Protein 2Q35 (pdb70)

Nearest PDB structures (foldseek):
  2q35-assembly1_A  TM=1.004E+00  e=2.155E-50  Moorena producens 19L
  2q34-assembly1_A  TM=1.003E+00  e=1.288E-48  Moorena producens 19L
  4q1h-assembly1_A  TM=9.704E-01  e=1.773E-31  Bacillus subtilis subsp. subtilis str. 168
  4q1j-assembly1_C  TM=9.694E-01  e=2.822E-30  Bacillus subtilis subsp. subtilis str. 168
  2dub-assembly2_D-2  TM=8.118E-01  e=6.606E-16  Rattus norvegicus

InterPro domains:
  IPR000873 AMP-dependent synthetase/ligase domain [PF00501] (2553-2904)
  IPR001227 Acyl transferase domain superfamily [G3DSA:3.40.366.10] (1314-1623)
  IPR001242 Condensation domain [PF00668] (2089-2513)
  IPR001753 Enoyl-CoA hydratase/isomerase-like domain [PF00378] (24-251)
  IPR009081 Phosphopantetheine binding ACP domain [PF00550] (1996-2061)
  IPR009081 Phosphopantetheine binding ACP domain [PF00550] (3090-31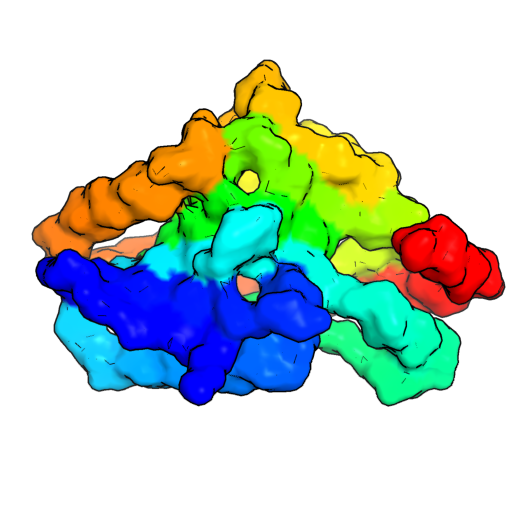54)
  IPR009081 Phosphopantetheine binding ACP domain [PS50075] (1990-2065)
  IPR009081 Phosphopantetheine binding ACP domain [PS50075] (3083-3158)
  IPR010071 Amino acid adenylation domain [TIGR01733] (2573-2976)
  IPR011032 GroES-like superfamily [SSF50129] (282-437)
  IPR013154 Alcohol dehydrogenase-like, N-terminal [PF08240] (305-374)
  IPR014030 Beta-ketoacyl synthase-like, N-terminal domain [PF00109] (768-1016)
  IPR014031 Beta-ketoacyl synthase, C-terminal domain [PF02801] (1024-1141)
  IPR014043 Acyl transferase domain [PF00698] (1315-1638)
  IPR014043 Acyl transferase domain [SM00827] (1316-1620)
  IPR016035 Acyl transferase/acyl hydrolase/lysophospholipase [SSF52151] (1313-1617)
  IPR016036 Malonyl-CoA ACP transacylase, ACP-binding [SSF55048] (1446-1513)
  IPR016039 Thiolase-like [G3DSA:3.40.47.10] (759-1219)
  IPR016039 Thiolase-like [SSF53901] (767-1137)
  IPR018201 Beta-ketoacyl synthase, active site [PS00606] (929-945)

Sequence (243 aa):
NAVVQLTELGNGVVQITMKDESSRNGFSPSIVEGLRHCFSVVAQNQQYKVVILTGYGNYFSSGASKEFLIRKTRGEVEVLDLSGLILDCEIPIIAAMQGHSFGGGLLLGLYADFVVFSQESVYATNFMKYGFTPVGATSLILREKLGSELAQEMIYTGENYRGKELAERGIPFPVVSRQDVLNYAQQLGQKIAKSPRLSLVALKQHLSADIKAKFPEAIKKELEIHQVTFNQPEIASRIQQEF

Secondary structure (DSSP, 8-state):
--SEEEEEEETTEEEEEE--GGGTSBS-HHHHHHHHHHHHHHHH-TT--EEEEE-BTTEEE-BS-HHHHHHHHTT-------HHHHHT--S-EEEEE-SEEETHHHHHHHTSSEEEEESSSEEE--HHHHTS---SSHHHHHHHHH-HHHHHHHHHH---EEHHHHHHTT-SS-EE-HHHHHHHHHHHHHHHTTS-HHHHHHHHHHHHHHHHHHHHHHHHHHHHHHHHHHSSTTHHHHHHTT-

B-factor: mean 21.46, std 10.38, range [4.23, 63.47]

GO terms:
  GO:0042802 identical protein binding (F, IPI)

Foldseek 3Di:
DQQWDKDDDDLQEIEIEGHPVVQLQEPDPSNLVNLLVVLVVSVPDLRHAEYEYAYDDAGGHAYHDLVRLLCVLVVNDDDDECLCSALVRLHAYEYLYLHEAAAVRLVVRLSGPAYEAAQAHKYANQQCLLPFAHAHLQQLSCCVQQNNVVSVVRRNPRDIDGLNRSVVVPGPHHYYHSVCRVVVSVVVRNVSSVDDSVVRSVVCCVVCVVVVVVRVVSNVVRSVRRVVRSNDDCSSVSSVVVD

Structure (mmCIF, N/CA/C/O backbone):
data_2Q35
#
_entry.id   2Q35
#
_cell.length_a   106.138
_cell.length_b   106.138
_cell.length_c   119.497
_cell.angle_alpha   90.00
_cell.angle_beta   90.00
_cell.angle_gamma   120.00
#
_symmetry.space_group_name_H-M   'H 3 2'
#
loop_
_entity.id
_entity.type
_entity.pdbx_description
1 polymer CurF
2 non-polymer 'CHLORIDE ION'
3 non-polymer GLYCEROL
4 water water
#
loop_
_atom_site.group_PDB
_atom_site.id
_atom_site.type_symbol
_atom_site.label_atom_id
_atom_site.label_alt_id
_atom_site.label_comp_id
_atom_site.label_asym_id
_atom_site.label_entity_id
_atom_site.label_seq_id
_atom_site.pdbx_PDB_ins_code
_atom_site.Cartn_x
_atom_site.Cartn_y
_atom_site.Cartn_z
_atom_site.occupancy
_atom_site.B_iso_or_equiv
_atom_site.auth_seq_id
_atom_site.auth_comp_id
_atom_site.auth_asym_id
_atom_site.auth_atom_id
_atom_site.pdbx_PDB_model_num
ATOM 1 N N . ASN A 1 1 ? 5.134 -43.345 -23.971 1.00 32.12 15 ASN A N 1
ATOM 2 C CA . ASN A 1 1 ? 4.104 -42.369 -24.440 1.00 31.21 15 ASN A CA 1
ATOM 3 C C . ASN A 1 1 ? 4.699 -41.193 -25.228 1.00 29.40 15 ASN A C 1
ATOM 4 O O . ASN A 1 1 ? 5.811 -40.741 -24.949 1.00 29.20 15 ASN A O 1
ATOM 9 N N . ALA A 1 2 ? 3.951 -40.706 -26.213 1.00 27.07 16 ALA A N 1
ATOM 10 C CA . ALA A 1 2 ? 4.379 -39.562 -27.007 1.00 24.79 16 ALA A CA 1
ATOM 11 C C . ALA A 1 2 ? 4.629 -38.328 -26.129 1.00 23.16 16 ALA A C 1
ATOM 12 O O . ALA A 1 2 ? 3.914 -38.109 -25.139 1.00 23.71 16 ALA A O 1
ATOM 14 N N . VAL A 1 3 ? 5.610 -37.508 -26.513 1.00 20.22 17 VAL A N 1
ATOM 15 C CA . VAL A 1 3 ? 5.974 -36.325 -25.717 1.00 18.56 17 VAL A CA 1
ATOM 16 C C . VAL A 1 3 ? 4.992 -35.157 -25.818 1.00 18.40 17 VAL A C 1
ATOM 17 O O . VAL A 1 3 ? 5.098 -34.211 -25.039 1.00 18.62 17 VAL A O 1
ATOM 21 N N . VAL A 1 4 ? 4.072 -35.207 -26.782 1.00 15.74 18 VAL A N 1
ATOM 22 C CA . VAL A 1 4 ? 3.022 -34.172 -26.884 1.00 14.98 18 VAL A CA 1
ATOM 23 C C . VAL A 1 4 ? 1.691 -34.902 -26.862 1.00 16.50 18 VAL A C 1
ATOM 24 O O . VAL A 1 4 ? 1.486 -35.837 -27.649 1.00 18.99 18 VAL A O 1
ATOM 28 N N . GLN A 1 5 ? 0.829 -34.517 -25.916 1.00 16.26 19 GLN A N 1
ATOM 29 C CA . GLN A 1 5 ? -0.433 -35.211 -25.658 1.00 15.57 19 GLN A CA 1
ATOM 30 C C . GLN A 1 5 ? -1.611 -34.258 -25.677 1.00 14.76 19 GLN A C 1
ATOM 31 O O . GLN A 1 5 ? -1.552 -33.146 -25.128 1.00 16.58 19 GLN A O 1
ATOM 37 N N . LEU A 1 6 ? -2.704 -34.733 -26.268 1.00 15.75 20 LEU A N 1
ATOM 38 C CA . LEU A 1 6 ? -3.944 -33.971 -26.356 1.00 15.74 20 LEU A CA 1
ATOM 39 C C . LEU A 1 6 ? -4.959 -34.561 -25.391 1.00 15.71 20 LEU A C 1
ATOM 40 O O . LEU A 1 6 ? -5.188 -35.790 -25.383 1.00 16.97 20 LEU A O 1
ATOM 45 N N . THR A 1 7 ? -5.524 -33.702 -24.540 1.00 16.17 21 THR A N 1
ATOM 46 C CA . THR A 1 7 ? -6.608 -34.108 -23.652 1.00 15.78 21 THR A CA 1
ATOM 47 C C . THR A 1 7 ? -7.818 -33.181 -23.778 1.00 15.03 21 THR A C 1
ATOM 48 O O . THR A 1 7 ? -7.684 -31.998 -24.143 1.00 16.95 21 THR A O 1
ATOM 52 N N . GLU A 1 8 ? -9.001 -33.725 -23.474 1.00 14.95 22 GLU A N 1
ATOM 53 C CA . GLU A 1 8 ? -10.268 -32.990 -23.531 1.00 15.38 22 GLU A CA 1
ATOM 54 C C . GLU A 1 8 ? -10.630 -32.433 -22.174 1.00 16.23 22 GLU A C 1
ATOM 55 O O . GLU A 1 8 ? -10.626 -33.171 -21.169 1.00 16.25 22 GLU A O 1
ATOM 61 N N . LEU A 1 9 ? -10.968 -31.148 -22.156 1.00 15.62 23 LEU A N 1
ATOM 62 C CA . LEU A 1 9 ? -11.340 -30.467 -20.911 1.00 15.09 23 LEU A CA 1
ATOM 63 C C . LEU A 1 9 ? -12.838 -30.213 -20.781 1.00 15.78 23 LEU A C 1
ATOM 64 O O . LEU A 1 9 ? -13.294 -29.778 -19.692 1.00 17.38 23 LEU A O 1
ATOM 69 N N . GLY A 1 10 ? -13.598 -30.508 -21.847 1.00 14.17 24 GLY A N 1
ATOM 70 C CA . GLY A 1 10 ? -15.048 -30.308 -21.837 1.00 14.81 24 GLY A CA 1
ATOM 71 C C . GLY A 1 10 ? -15.481 -29.059 -22.596 1.00 14.14 24 GLY A C 1
ATOM 72 O O . GLY A 1 10 ? -14.731 -28.083 -22.651 1.00 13.95 24 GLY A O 1
ATOM 73 N N . ASN A 1 11 ? -16.710 -29.103 -23.130 1.00 12.60 25 ASN A N 1
ATOM 74 C CA . ASN A 1 11 ? -17.322 -27.970 -23.833 1.00 13.12 25 ASN A CA 1
ATOM 75 C C . ASN A 1 11 ? -16.511 -27.504 -25.026 1.00 13.86 25 ASN A C 1
ATOM 76 O O . ASN A 1 11 ? -16.620 -26.346 -25.439 1.00 14.47 25 ASN A O 1
ATOM 81 N N . GLY A 1 12 ? -15.718 -28.418 -25.585 1.00 13.97 26 GLY A N 1
ATOM 82 C CA . GLY A 1 12 ? -14.928 -28.089 -26.778 1.00 14.21 26 GLY A CA 1
ATOM 83 C C . GLY A 1 12 ? -13.557 -27.489 -26.493 1.00 14.41 26 GLY A C 1
ATOM 84 O O . GLY A 1 12 ? -12.828 -27.126 -27.405 1.00 15.37 26 GLY A O 1
ATOM 85 N N . VAL A 1 13 ? -13.185 -27.369 -25.215 1.00 13.60 27 VAL A N 1
ATOM 86 C CA . VAL A 1 13 ? -11.840 -26.882 -24.867 1.00 13.25 27 VAL A CA 1
ATOM 87 C C . VAL A 1 13 ? -10.909 -28.091 -24.772 1.00 13.06 27 VAL A C 1
ATOM 88 O O . VAL A 1 13 ? -11.240 -29.116 -24.120 1.00 14.37 27 VAL A O 1
ATOM 92 N N . VAL A 1 14 ? -9.747 -27.988 -25.400 1.00 12.04 28 VAL A N 1
ATOM 93 C CA . VAL A 1 14 ? -8.758 -29.085 -25.342 1.00 12.45 28 VAL A CA 1
ATOM 94 C C . VAL A 1 14 ? -7.394 -28.572 -24.927 1.00 14.19 28 VAL A C 1
ATOM 95 O O . VAL A 1 14 ? -7.117 -27.388 -25.040 1.00 14.76 28 VAL A O 1
ATOM 99 N N . GLN A 1 15 ? -6.567 -29.463 -24.402 1.00 13.72 29 GLN A N 1
ATOM 100 C CA . GLN A 1 15 ? -5.250 -29.080 -23.960 1.00 13.94 29 GLN A CA 1
ATOM 101 C C . GLN A 1 15 ? -4.201 -29.891 -24.700 1.00 13.93 29 GLN A C 1
ATOM 102 O O . GLN A 1 15 ? -4.291 -31.119 -24.766 1.00 14.09 29 GLN A O 1
ATOM 108 N N . ILE A 1 16 ? -3.202 -29.194 -25.254 1.00 14.31 30 ILE A N 1
ATOM 109 C CA . ILE A 1 16 ? -2.033 -29.846 -25.867 1.00 15.16 30 ILE A CA 1
ATOM 110 C C . ILE A 1 16 ? -0.852 -29.565 -24.961 1.00 14.95 30 ILE A C 1
ATOM 111 O O . ILE A 1 16 ? -0.498 -28.404 -24.741 1.00 15.13 30 ILE A O 1
ATOM 116 N N . THR A 1 17 ? -0.267 -30.629 -24.419 1.00 15.91 31 THR A N 1
ATOM 117 C CA . THR A 1 17 ? 0.740 -30.519 -23.382 1.00 15.05 31 THR A CA 1
ATOM 118 C C . THR A 1 17 ? 2.037 -31.046 -23.913 1.00 14.47 31 THR A C 1
ATOM 119 O O . THR A 1 17 ? 2.114 -32.208 -24.306 1.00 15.09 31 THR A O 1
ATOM 123 N N . MET A 1 18 ? 3.053 -30.191 -23.896 1.00 14.88 32 MET A N 1
ATOM 124 C CA . MET A 1 18 ? 4.413 -30.567 -24.309 1.00 14.33 32 MET A CA 1
ATOM 125 C C . MET A 1 18 ? 5.198 -31.071 -23.119 1.00 15.36 32 MET A C 1
ATOM 126 O O . MET A 1 18 ? 5.326 -30.368 -22.114 1.00 14.63 32 MET A O 1
ATOM 131 N N . LYS A 1 19 ? 5.751 -32.281 -23.245 1.00 15.36 33 LYS A N 1
ATOM 132 C CA . LYS A 1 19 ? 6.530 -32.868 -22.160 1.00 17.63 33 LYS A CA 1
ATOM 133 C C . LYS A 1 19 ? 7.683 -33.691 -22.728 1.00 16.96 33 LYS A C 1
ATOM 134 O O . LYS A 1 19 ? 7.714 -34.913 -22.629 1.00 18.30 33 LYS A O 1
ATOM 140 N N . ASP A 1 20 ? 8.627 -32.998 -23.356 1.00 17.36 34 ASP A N 1
ATOM 141 C CA . ASP A 1 20 ? 9.886 -33.622 -23.728 1.00 18.25 34 ASP A CA 1
ATOM 142 C C . ASP A 1 20 ? 10.888 -33.233 -22.664 1.00 19.26 34 ASP A C 1
ATOM 143 O O . ASP A 1 20 ? 11.662 -32.282 -22.819 1.00 19.46 34 ASP A O 1
ATOM 148 N N . GLU A 1 21 ? 10.876 -33.987 -21.569 1.00 21.51 35 GLU A N 1
ATOM 149 C CA . GLU A 1 21 ? 11.767 -33.715 -20.461 1.00 22.42 35 GLU A CA 1
ATOM 150 C C . GLU A 1 21 ? 13.239 -33.749 -20.878 1.00 22.78 35 GLU A C 1
ATOM 151 O O . GLU A 1 21 ? 14.021 -32.950 -20.389 1.00 22.30 35 GLU A O 1
ATOM 157 N N . SER A 1 22 ? 13.603 -34.641 -21.798 1.00 23.11 36 SER A N 1
ATOM 158 C CA . SER A 1 22 ? 15.003 -34.747 -22.232 1.00 23.94 36 SER A CA 1
ATOM 159 C C . SER A 1 22 ? 15.560 -33.470 -22.888 1.00 23.64 36 SER A C 1
ATOM 160 O O . SER A 1 22 ? 16.755 -33.200 -22.802 1.00 23.85 36 SER A O 1
ATOM 163 N N . SER A 1 23 ? 14.699 -32.662 -23.507 1.00 20.55 37 SER A N 1
ATOM 164 C CA . SER A 1 23 ? 15.155 -31.437 -24.154 1.00 20.91 37 SER A CA 1
ATOM 165 C C . SER A 1 23 ? 14.614 -30.185 -23.463 1.00 19.61 37 SER A C 1
ATOM 166 O O . SER A 1 23 ? 14.837 -29.064 -23.940 1.00 18.92 37 SER A O 1
ATOM 169 N N . ARG A 1 24 ? 13.896 -30.397 -22.359 1.00 18.70 38 ARG A N 1
ATOM 170 C CA . ARG A 1 24 ? 13.205 -29.322 -21.639 1.00 20.29 38 ARG A CA 1
ATOM 171 C C . ARG A 1 24 ? 12.290 -28.573 -22.598 1.00 18.20 38 ARG A C 1
ATOM 172 O O . ARG A 1 24 ? 12.356 -27.340 -22.711 1.00 17.59 38 ARG A O 1
ATOM 180 N N . ASN A 1 25 ? 11.471 -29.326 -23.332 1.00 18.93 39 ASN A N 1
ATOM 181 C CA . ASN A 1 25 ? 10.577 -28.760 -24.327 1.00 18.15 39 ASN A CA 1
ATOM 182 C C . ASN A 1 25 ? 11.272 -27.878 -25.366 1.00 17.83 39 ASN A C 1
ATOM 183 O O . ASN A 1 25 ? 10.765 -26.816 -25.753 1.00 15.83 39 ASN A O 1
ATOM 188 N N . GLY A 1 26 ? 12.447 -28.327 -25.797 1.00 17.18 40 GLY A N 1
ATOM 189 C CA . GLY A 1 26 ? 13.130 -27.716 -26.923 1.00 16.54 40 GLY A CA 1
ATOM 190 C C . GLY A 1 26 ? 12.411 -28.077 -28.207 1.00 16.49 40 GLY A C 1
ATOM 191 O O . GLY A 1 26 ? 11.465 -28.876 -28.204 1.00 17.08 40 GLY A O 1
ATOM 192 N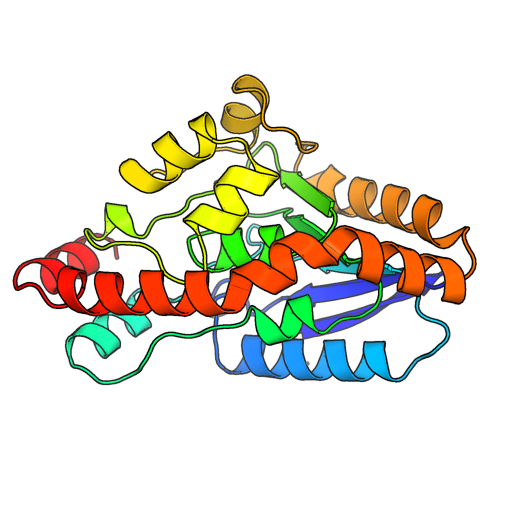 N . PHE A 1 27 ? 12.871 -27.481 -29.299 1.00 15.50 41 PHE A N 1
ATOM 193 C CA . PHE A 1 27 ? 12.375 -27.770 -30.638 1.00 16.90 41 PHE A CA 1
ATOM 194 C C . PHE A 1 27 ? 12.999 -29.075 -31.145 1.00 17.71 41 PHE A C 1
ATOM 195 O O . PHE A 1 27 ? 13.621 -29.116 -32.225 1.00 18.02 41 PHE A O 1
ATOM 203 N N . SER A 1 28 ? 12.849 -30.135 -30.344 1.00 17.42 42 SER A N 1
ATOM 204 C CA . SER A 1 28 ? 13.387 -31.472 -30.660 1.00 18.48 42 SER A CA 1
ATOM 205 C C . SER A 1 28 ? 12.548 -32.081 -31.780 1.00 18.28 42 SER A C 1
ATOM 206 O O . SER A 1 28 ? 11.396 -31.686 -31.959 1.00 18.27 42 SER A O 1
ATOM 209 N N . PRO A 1 29 ? 13.109 -33.037 -32.544 1.00 17.63 43 PRO A N 1
ATOM 210 C CA . PRO A 1 29 ? 12.261 -33.690 -33.557 1.00 17.95 43 PRO A CA 1
ATOM 211 C C . PRO A 1 29 ? 10.953 -34.259 -33.004 1.00 18.25 43 PRO A C 1
ATOM 212 O O . PRO A 1 29 ? 9.915 -34.158 -33.662 1.00 17.57 43 PRO A O 1
ATOM 216 N N . SER A 1 30 ? 10.976 -34.824 -31.799 1.00 17.07 44 SER A N 1
ATOM 217 C CA . SER A 1 30 ? 9.748 -35.381 -31.238 1.00 17.86 44 SER A CA 1
ATOM 218 C C . SER A 1 30 ? 8.732 -34.308 -30.832 1.00 16.05 44 SER A C 1
ATOM 219 O O . SER A 1 30 ? 7.520 -34.526 -30.934 1.00 15.57 44 SER A O 1
ATOM 222 N N . ILE A 1 31 ? 9.210 -33.153 -30.373 1.00 15.73 45 ILE A N 1
ATOM 223 C CA . ILE A 1 31 ? 8.283 -32.045 -30.068 1.00 15.75 45 ILE A CA 1
ATOM 224 C C . ILE A 1 31 ? 7.629 -31.526 -31.347 1.00 16.90 45 ILE A C 1
ATOM 225 O O . ILE A 1 31 ? 6.412 -31.288 -31.396 1.00 17.48 45 ILE A O 1
ATOM 230 N N . VAL A 1 32 ? 8.431 -31.340 -32.393 1.00 17.25 46 VAL A N 1
ATOM 231 C CA . VAL A 1 32 ? 7.916 -30.806 -33.652 1.00 17.68 46 VAL A CA 1
ATOM 232 C C . VAL A 1 32 ? 6.872 -31.773 -34.211 1.00 16.32 46 VAL A C 1
ATOM 233 O O . VAL A 1 32 ? 5.750 -31.365 -34.559 1.00 16.81 46 VAL A O 1
ATOM 237 N N . GLU A 1 33 ? 7.211 -33.060 -34.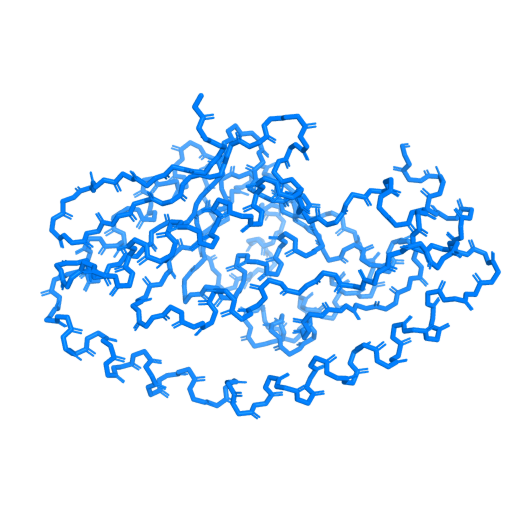235 1.00 15.93 47 GLU A N 1
ATOM 238 C CA . GLU A 1 33 ? 6.305 -34.068 -34.789 1.00 15.91 47 GLU A CA 1
ATOM 239 C C . GLU A 1 33 ? 5.056 -34.230 -33.923 1.00 15.00 47 GLU A C 1
ATOM 240 O O . GLU A 1 33 ? 3.952 -34.399 -34.438 1.00 15.57 47 GLU A O 1
ATOM 246 N N . GLY A 1 34 ? 5.215 -34.146 -32.607 1.00 14.56 48 GLY A N 1
ATOM 247 C CA . GLY A 1 34 ? 4.067 -34.316 -31.733 1.00 14.91 48 GLY A CA 1
ATOM 248 C C . GLY A 1 34 ? 3.126 -33.115 -31.783 1.00 13.87 48 GLY A C 1
ATOM 249 O O . GLY A 1 34 ? 1.900 -33.265 -31.697 1.00 15.29 48 GLY A O 1
ATOM 250 N N . LEU A 1 35 ? 3.688 -31.916 -31.927 1.00 14.30 49 LEU A N 1
ATOM 251 C CA . LEU A 1 35 ? 2.847 -30.738 -32.170 1.00 13.79 49 LEU A CA 1
ATOM 252 C C . LEU A 1 35 ? 2.086 -30.855 -33.498 1.00 14.20 49 LEU A C 1
ATOM 253 O O . LEU A 1 35 ? 0.874 -30.592 -33.529 1.00 14.69 49 LEU A O 1
ATOM 258 N N . ARG A 1 36 ? 2.776 -31.273 -34.567 1.00 14.69 50 ARG A N 1
ATOM 259 C CA . ARG A 1 36 ? 2.094 -31.482 -35.842 1.00 15.28 50 ARG A CA 1
ATOM 260 C C . ARG A 1 36 ? 0.926 -32.473 -35.683 1.00 14.92 50 ARG A C 1
ATOM 261 O O . ARG A 1 36 ? -0.208 -32.190 -36.086 1.00 16.09 50 ARG A O 1
ATOM 269 N N . HIS A 1 37 ? 1.208 -33.611 -35.059 1.00 13.74 51 HIS A N 1
ATOM 270 C CA . HIS A 1 37 ? 0.185 -34.614 -34.850 1.00 13.91 51 HIS A CA 1
ATOM 271 C C . HIS A 1 37 ? -0.989 -34.102 -34.036 1.00 13.90 51 HIS A C 1
ATOM 272 O O . HIS A 1 37 ? -2.147 -34.254 -34.411 1.00 13.93 51 HIS A O 1
ATOM 279 N N . CYS A 1 38 ? -0.710 -33.489 -32.899 1.00 14.17 52 CYS A N 1
ATOM 280 C CA . CYS A 1 38 ? -1.835 -33.066 -32.070 1.00 14.98 52 CYS A CA 1
ATOM 281 C C . CYS A 1 38 ? -2.676 -31.977 -32.729 1.00 14.61 52 CYS A C 1
ATOM 282 O O . CYS A 1 38 ? -3.896 -32.005 -32.619 1.00 15.46 52 CYS A O 1
ATOM 285 N N . PHE A 1 39 ? -2.031 -31.058 -33.457 1.00 14.42 53 PHE A N 1
ATOM 286 C CA . PHE A 1 39 ? -2.801 -30.034 -34.187 1.00 15.08 53 PHE A CA 1
ATOM 287 C C . PHE A 1 39 ? -3.601 -30.619 -35.361 1.00 14.83 53 PHE A C 1
ATOM 288 O O . PHE A 1 39 ? -4.681 -30.112 -35.664 1.00 14.83 53 PHE A O 1
ATOM 296 N N . SER A 1 40 ? -3.104 -31.707 -35.959 1.00 14.87 54 SER A N 1
ATOM 297 C CA . SER A 1 40 ? -3.868 -32.484 -36.956 1.00 16.37 54 SER A CA 1
ATOM 298 C C . SER A 1 40 ? -5.121 -33.078 -36.328 1.00 16.54 54 SER A C 1
ATOM 299 O O . SER A 1 40 ? -6.220 -32.971 -36.849 1.00 16.10 54 SER A O 1
ATOM 302 N N . VAL A 1 41 ? -4.957 -33.706 -35.171 1.00 15.56 55 VAL A N 1
ATOM 303 C CA . VAL A 1 41 ? -6.106 -34.251 -34.453 1.00 16.33 55 VAL A CA 1
ATOM 304 C C . VAL A 1 41 ? -7.143 -33.158 -34.159 1.00 16.16 55 VAL A C 1
ATOM 305 O O . VAL A 1 41 ? -8.348 -33.360 -34.363 1.00 17.96 55 VAL A O 1
ATOM 309 N N . VAL A 1 42 ? -6.675 -32.002 -33.694 1.00 17.15 56 VAL A N 1
ATOM 310 C CA . VAL A 1 42 ? -7.570 -30.868 -33.447 1.00 16.66 56 VAL A CA 1
ATOM 311 C C . VAL A 1 42 ? -8.315 -30.481 -34.725 1.00 16.45 56 VAL A C 1
ATOM 312 O O . VAL A 1 42 ? -9.537 -30.324 -34.708 1.00 17.74 56 VAL A O 1
ATOM 316 N N . ALA A 1 43 ? -7.588 -30.354 -35.834 1.00 16.98 57 ALA A N 1
ATOM 317 C CA . ALA A 1 43 ? -8.214 -29.896 -37.087 1.00 18.35 57 ALA A CA 1
ATOM 318 C C . ALA A 1 43 ? -9.349 -30.822 -37.528 1.00 19.09 57 ALA A C 1
ATOM 319 O O . ALA A 1 43 ? -10.299 -30.399 -38.206 1.00 20.28 57 ALA A O 1
ATOM 321 N N . GLN A 1 44 ? -9.243 -32.086 -37.145 1.00 18.09 58 GLN A N 1
ATOM 322 C CA . GLN A 1 44 ? -10.187 -33.110 -37.572 1.00 18.81 58 GLN A CA 1
ATOM 323 C C . GLN A 1 44 ? -11.405 -33.285 -36.683 1.00 19.20 58 GLN A C 1
ATOM 324 O O . GLN A 1 44 ? -12.354 -33.972 -37.066 1.00 20.36 58 GLN A O 1
ATOM 330 N N . ASN A 1 45 ? -11.374 -32.718 -35.482 1.00 17.92 59 ASN A N 1
ATOM 331 C CA . ASN A 1 45 ? -12.510 -32.848 -34.587 1.00 17.88 59 ASN A CA 1
ATOM 332 C C . ASN A 1 45 ? -13.288 -31.542 -34.554 1.00 18.76 59 ASN A C 1
ATOM 333 O O . ASN A 1 45 ? -12.855 -30.574 -33.914 1.00 19.56 59 ASN A O 1
ATOM 338 N N . GLN A 1 46 ? -14.430 -31.535 -35.247 1.00 18.48 60 GLN A N 1
ATOM 339 C CA . GLN A 1 46 ? -15.299 -30.370 -35.390 1.00 19.52 60 GLN A CA 1
ATOM 340 C C . GLN A 1 46 ? -15.878 -29.887 -34.071 1.00 18.85 60 GLN A C 1
ATOM 341 O O . GLN A 1 46 ? -16.377 -28.770 -33.972 1.00 19.82 60 GLN A O 1
ATOM 347 N N . GLN A 1 47 ? -15.828 -30.731 -33.062 1.00 18.45 61 GLN A N 1
ATOM 348 C CA . GLN A 1 47 ? -16.390 -30.343 -31.767 1.00 18.31 61 GLN A CA 1
ATOM 349 C C . GLN A 1 47 ? -15.439 -29.450 -30.967 1.00 17.86 61 GLN A C 1
ATOM 350 O O . GLN A 1 47 ? -15.870 -28.809 -29.989 1.00 17.57 61 GLN A O 1
ATOM 356 N N . TYR A 1 48 ? -14.160 -29.422 -31.351 1.00 15.56 62 TYR A N 1
ATOM 357 C CA . TYR A 1 48 ? -13.188 -28.618 -30.616 1.00 14.96 62 TYR A CA 1
ATOM 358 C C . TYR A 1 48 ? -13.282 -27.150 -30.980 1.00 15.79 62 TYR A C 1
ATOM 359 O O . TYR A 1 48 ? -13.407 -26.798 -32.179 1.00 17.52 62 TYR A O 1
ATOM 368 N N . LYS A 1 49 ? -13.209 -26.291 -29.954 1.00 13.84 63 LYS A N 1
ATOM 369 C CA . LYS A 1 49 ? -13.402 -24.856 -30.125 1.00 13.40 63 LYS A CA 1
ATOM 370 C C . LYS A 1 49 ? -12.237 -23.991 -29.639 1.00 13.62 63 LYS A C 1
ATOM 371 O O . LYS A 1 49 ? -12.076 -22.864 -30.114 1.00 14.30 63 LYS A O 1
ATOM 377 N N . VAL A 1 50 ? -11.499 -24.470 -28.628 1.00 12.26 64 VAL A N 1
ATOM 378 C CA . VAL A 1 50 ? -10.373 -23.685 -28.030 1.00 13.17 64 VAL A CA 1
ATOM 379 C C . VAL A 1 50 ? -9.254 -24.650 -27.717 1.00 13.10 64 VAL A C 1
ATOM 380 O O . VAL A 1 50 ? -9.506 -25.734 -27.183 1.00 15.14 64 VAL A O 1
ATOM 384 N N . VAL A 1 51 ? -8.023 -24.289 -28.078 1.00 12.43 65 VAL A N 1
ATOM 385 C CA . VAL A 1 51 ? -6.849 -25.091 -27.725 1.00 13.85 65 VAL A CA 1
ATOM 386 C C . VAL A 1 51 ? -6.056 -24.366 -26.619 1.00 13.85 65 VAL A C 1
ATOM 387 O O . VAL A 1 51 ? -5.793 -23.164 -26.743 1.00 15.13 65 VAL A O 1
ATOM 391 N N . ILE A 1 52 ? -5.719 -25.073 -25.538 1.00 13.53 66 ILE A N 1
ATOM 392 C CA . ILE A 1 52 ? -4.781 -24.558 -24.556 1.00 14.44 66 ILE A CA 1
ATOM 393 C C . ILE A 1 52 ? -3.458 -25.266 -24.775 1.00 13.39 66 ILE A C 1
ATOM 394 O O . ILE A 1 52 ? -3.373 -26.502 -24.630 1.00 15.87 66 ILE A O 1
ATOM 399 N N . LEU A 1 53 ? -2.432 -24.502 -25.132 1.00 13.02 67 LEU A N 1
ATOM 400 C CA . LEU A 1 53 ? -1.090 -25.064 -25.328 1.00 13.65 67 LEU A CA 1
ATOM 401 C C . LEU A 1 53 ? -0.238 -24.808 -24.088 1.00 13.31 67 LEU A C 1
ATOM 402 O O . LEU A 1 53 ? -0.102 -23.679 -23.644 1.00 13.56 67 LEU A O 1
ATOM 407 N N . THR A 1 54 ? 0.370 -25.855 -23.554 1.00 13.43 68 THR A N 1
ATOM 408 C CA . THR A 1 54 ? 1.117 -25.689 -22.299 1.00 13.08 68 THR A CA 1
ATOM 409 C C . THR A 1 54 ? 2.324 -26.636 -22.275 1.00 13.75 68 THR A C 1
ATOM 410 O O . THR A 1 54 ? 2.460 -27.528 -23.131 1.00 15.24 68 THR A O 1
ATOM 414 N N . GLY A 1 55 ? 3.193 -26.418 -21.291 1.00 13.31 69 GLY A N 1
ATOM 415 C CA . GLY A 1 55 ? 4.375 -27.257 -21.055 1.00 14.10 69 GLY A CA 1
ATOM 416 C C . GLY A 1 55 ? 4.225 -28.227 -19.889 1.00 15.36 69 GLY A C 1
ATOM 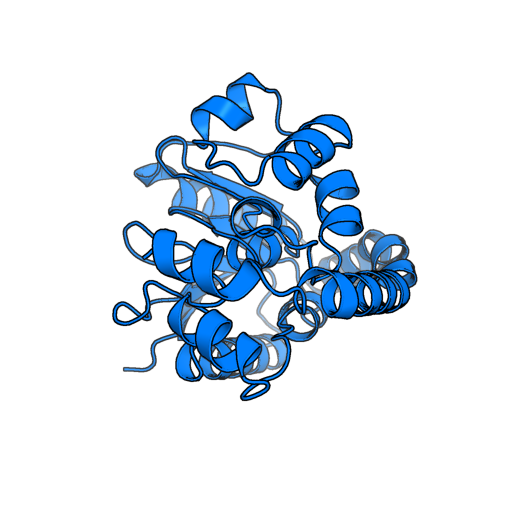417 O O . GLY A 1 55 ? 3.118 -28.681 -19.557 1.00 15.94 69 GLY A O 1
ATOM 418 N N . TYR A 1 56 ? 5.360 -28.528 -19.259 1.00 15.52 70 TYR A N 1
ATOM 419 C CA . TYR A 1 56 ? 5.405 -29.406 -18.099 1.00 16.02 70 TYR A CA 1
ATOM 420 C C . TYR A 1 56 ? 6.403 -28.795 -17.128 1.00 17.18 70 TYR A C 1
ATOM 421 O O . TYR A 1 56 ? 7.423 -28.194 -17.539 1.00 16.67 70 TYR A O 1
ATOM 430 N N . GLY A 1 57 ? 6.144 -28.984 -15.839 1.00 16.33 71 GLY A N 1
ATOM 431 C CA . GLY A 1 57 ? 7.116 -28.568 -14.830 1.00 17.66 71 GLY A CA 1
ATOM 432 C C . GLY A 1 57 ? 7.516 -27.116 -15.020 1.00 18.52 71 GLY A C 1
ATOM 433 O O . GLY A 1 57 ? 6.655 -26.234 -15.128 1.00 19.12 71 GLY A O 1
ATOM 434 N N . ASN A 1 58 ? 8.824 -26.893 -15.081 1.00 19.12 72 ASN A N 1
ATOM 435 C CA . ASN A 1 58 ? 9.405 -25.549 -15.094 1.00 18.59 72 ASN A CA 1
ATOM 436 C C . ASN A 1 58 ? 9.532 -24.926 -16.481 1.00 16.45 72 ASN A C 1
ATOM 437 O O . ASN A 1 58 ? 10.043 -23.810 -16.584 1.00 14.27 72 ASN A O 1
ATOM 442 N N . TYR A 1 59 ? 9.098 -25.651 -17.515 1.00 16.47 73 TYR A N 1
ATOM 443 C CA . TYR A 1 59 ? 9.358 -25.260 -18.908 1.00 16.27 73 TYR A CA 1
ATOM 444 C C . TYR A 1 59 ? 8.105 -25.200 -19.753 1.00 14.98 73 TYR A C 1
ATOM 445 O O . TYR A 1 59 ? 7.322 -26.166 -19.809 1.00 15.74 73 TYR A O 1
ATOM 454 N N . PHE A 1 60 ? 7.925 -24.059 -20.411 1.00 14.68 74 PHE A N 1
ATOM 455 C CA . PHE A 1 60 ? 6.960 -23.986 -21.485 1.00 13.49 74 PHE A CA 1
ATOM 456 C C . PHE A 1 60 ? 7.646 -24.474 -22.775 1.00 14.22 74 PHE A C 1
ATOM 457 O O . PHE A 1 60 ? 7.290 -25.517 -23.310 1.00 14.95 74 PHE A O 1
ATOM 465 N N . SER A 1 61 ? 8.637 -23.716 -23.254 1.00 13.38 75 SER A N 1
ATOM 466 C CA . SER A 1 61 ? 9.413 -24.108 -24.436 1.00 13.73 75 SER A CA 1
ATOM 467 C C . SER A 1 61 ? 10.797 -23.472 -24.442 1.00 13.73 75 SER A C 1
ATOM 468 O O . SER A 1 61 ? 10.937 -22.267 -24.229 1.00 13.41 75 SER A O 1
ATOM 471 N N . SER A 1 62 ? 11.819 -24.296 -24.689 1.00 14.70 76 SER A N 1
ATOM 472 C CA . SER A 1 62 ? 13.217 -23.841 -24.675 1.00 15.21 76 SER A CA 1
ATOM 473 C C . SER A 1 62 ? 13.706 -23.445 -26.075 1.00 14.27 76 SER A C 1
ATOM 474 O O . SER A 1 62 ? 14.842 -23.004 -26.233 1.00 15.53 76 SER A O 1
ATOM 477 N N . GLY A 1 63 ? 12.835 -23.557 -27.077 1.00 14.57 77 GLY A N 1
ATOM 478 C CA . GLY A 1 63 ? 13.248 -23.190 -28.438 1.00 16.08 77 GLY A CA 1
ATOM 479 C C . GLY A 1 63 ? 14.408 -24.025 -28.952 1.00 16.11 77 GLY A C 1
ATOM 480 O O . GLY A 1 63 ? 14.548 -25.209 -28.595 1.00 15.53 77 GLY A O 1
ATOM 481 N N . ALA A 1 64 ? 15.225 -23.428 -29.819 1.00 16.60 78 ALA A N 1
ATOM 482 C CA . ALA A 1 64 ? 16.331 -24.166 -30.421 1.00 17.34 78 ALA A CA 1
ATOM 483 C C . ALA A 1 64 ? 17.439 -24.400 -29.396 1.00 17.89 78 ALA A C 1
ATOM 484 O O . ALA A 1 64 ? 17.832 -23.482 -28.669 1.00 18.73 78 ALA A O 1
ATOM 486 N N . SER A 1 65 ? 17.969 -25.622 -29.356 1.00 19.45 79 SER A N 1
ATOM 487 C CA . SER A 1 65 ? 19.021 -25.957 -28.385 1.00 19.34 79 SER A CA 1
ATOM 488 C C . SER A 1 65 ? 20.381 -25.350 -28.740 1.00 18.87 79 SER A C 1
ATOM 489 O O . SER A 1 65 ? 20.670 -25.113 -29.916 1.00 19.08 79 SER A O 1
ATOM 492 N N . LYS A 1 66 ? 21.225 -25.137 -27.730 1.00 18.61 80 LYS A N 1
ATOM 493 C CA . LYS A 1 66 ? 22.589 -24.677 -27.965 1.00 18.77 80 LYS A CA 1
ATOM 494 C C . LYS A 1 66 ? 23.379 -25.683 -28.823 1.00 18.95 80 LYS A C 1
ATOM 495 O O . LYS A 1 66 ? 24.189 -25.287 -29.672 1.00 18.22 80 LYS A O 1
ATOM 501 N N . GLU A 1 67 ? 23.115 -26.980 -28.630 1.00 19.39 81 GLU A N 1
ATOM 502 C CA . GLU A 1 67 ? 23.764 -28.024 -29.447 1.00 20.25 81 GLU A CA 1
ATOM 503 C C . GLU A 1 67 ? 23.399 -27.820 -30.924 1.00 19.26 81 GLU A C 1
ATOM 504 O O . GLU A 1 67 ? 24.262 -27.930 -31.806 1.00 20.41 81 GLU A O 1
ATOM 510 N N . PHE A 1 68 ? 22.129 -27.490 -31.163 1.00 19.98 82 PHE A N 1
ATOM 511 C CA . PHE A 1 68 ? 21.592 -27.214 -32.500 1.00 20.14 82 PHE A CA 1
ATOM 512 C C . PHE A 1 68 ? 22.283 -26.003 -33.103 1.00 19.79 82 PHE A C 1
ATOM 513 O O . PHE A 1 68 ? 22.697 -26.037 -34.259 1.00 19.96 82 PHE A O 1
ATOM 521 N N . LEU A 1 69 ? 22.410 -24.937 -32.311 1.00 20.42 83 LEU A N 1
ATOM 522 C CA . LEU A 1 69 ? 23.075 -23.711 -32.776 1.00 20.15 83 LEU A CA 1
ATOM 523 C C . LEU A 1 69 ? 24.532 -23.939 -33.149 1.00 20.17 83 LEU A C 1
ATOM 524 O O . LEU A 1 69 ? 25.009 -23.381 -34.150 1.00 19.15 83 LEU A O 1
ATOM 529 N N . ILE A 1 70 ? 25.235 -24.762 -32.364 1.00 19.50 84 ILE A N 1
ATOM 530 C CA . ILE A 1 70 ? 26.613 -25.126 -32.688 1.00 19.86 84 ILE A CA 1
ATOM 531 C C . ILE A 1 70 ? 26.664 -25.887 -34.022 1.00 20.91 84 ILE A C 1
ATOM 532 O O . ILE A 1 70 ? 27.529 -25.617 -34.855 1.00 21.50 84 ILE A O 1
ATOM 537 N N . ARG A 1 71 ? 25.727 -26.815 -34.224 1.00 21.12 85 ARG A N 1
ATOM 538 C CA . ARG A 1 71 ? 25.617 -27.534 -35.504 1.00 22.14 85 ARG A CA 1
ATOM 539 C C . ARG A 1 71 ? 25.396 -26.548 -36.651 1.00 22.66 85 ARG A C 1
ATOM 540 O O . ARG A 1 71 ? 26.017 -26.656 -37.705 1.00 22.97 85 ARG A O 1
ATOM 548 N N . LYS A 1 72 ? 24.533 -25.561 -36.422 1.00 22.37 86 LYS A N 1
ATOM 549 C CA . LYS A 1 72 ? 24.271 -24.531 -37.416 1.00 23.02 86 LYS A CA 1
ATOM 550 C C . LYS A 1 72 ? 25.506 -23.701 -37.796 1.00 24.02 86 LYS A C 1
ATOM 551 O O . LYS A 1 72 ? 25.620 -23.294 -38.952 1.00 24.74 86 LYS A O 1
ATOM 557 N N . THR A 1 73 ? 26.422 -23.441 -36.851 1.00 24.28 87 THR A N 1
ATOM 558 C CA . THR A 1 73 ? 27.630 -22.653 -37.164 1.00 24.66 87 THR A CA 1
ATOM 559 C C . THR A 1 73 ? 28.505 -23.367 -38.189 1.00 26.41 87 THR A C 1
ATOM 560 O O . THR A 1 73 ? 29.264 -22.731 -38.931 1.00 26.15 87 THR A O 1
ATOM 564 N N . ARG A 1 74 ? 28.391 -24.696 -38.210 1.00 27.81 88 ARG A N 1
ATOM 565 C CA . ARG A 1 74 ? 29.102 -25.544 -39.167 1.00 29.29 88 ARG A CA 1
ATOM 566 C C . ARG A 1 74 ? 28.303 -25.739 -40.467 1.00 30.19 88 ARG A C 1
ATOM 567 O O . ARG A 1 74 ? 28.775 -26.394 -41.411 1.00 30.65 88 ARG A O 1
ATOM 575 N N . GLY A 1 75 ? 27.102 -25.158 -40.509 1.00 31.31 89 GLY A N 1
ATOM 576 C CA . GLY A 1 75 ? 26.213 -25.249 -41.667 1.00 32.19 89 GLY A CA 1
ATOM 577 C C . GLY A 1 75 ? 25.550 -26.608 -41.712 1.00 33.31 89 GLY A C 1
ATOM 578 O O . GLY A 1 75 ? 25.188 -27.101 -42.783 1.00 33.30 89 GLY A O 1
ATOM 579 N N . GLU A 1 76 ? 25.387 -27.204 -40.532 1.00 34.17 90 GLU A N 1
ATOM 580 C CA . GLU A 1 76 ? 24.897 -28.574 -40.404 1.00 35.60 90 GLU A CA 1
ATOM 581 C C . GLU A 1 76 ? 23.374 -28.650 -40.536 1.00 35.51 90 GLU A C 1
ATOM 582 O O . GLU A 1 76 ? 22.835 -29.631 -41.047 0.50 35.24 90 GLU A O 1
ATOM 588 N N . VAL A 1 77 ? 22.700 -27.599 -40.071 1.00 35.85 91 VAL A N 1
ATOM 589 C CA . VAL A 1 77 ? 21.238 -27.504 -40.074 1.00 35.61 91 VAL A CA 1
ATOM 590 C C . VAL A 1 7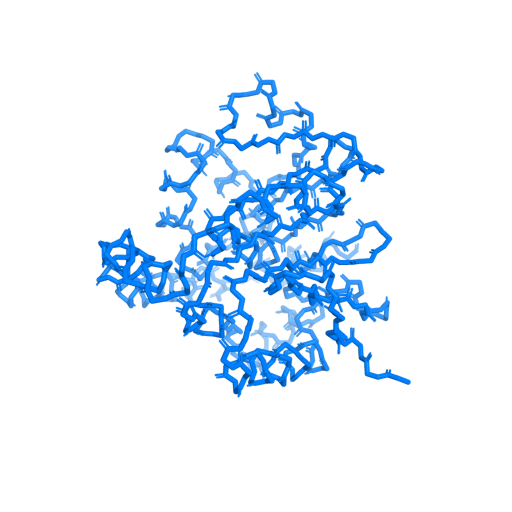7 ? 20.793 -26.097 -40.485 1.00 35.50 91 VAL A C 1
ATOM 591 O O . VAL A 1 77 ? 21.589 -25.158 -40.445 1.00 36.06 91 VAL A O 1
ATOM 595 N N . GLU A 1 78 ? 19.523 -25.964 -40.878 1.00 34.31 92 GLU A N 1
ATOM 596 C CA . GLU A 1 78 ? 18.915 -24.667 -41.197 1.00 33.51 92 GLU A CA 1
ATOM 597 C C . GLU A 1 78 ? 17.939 -24.266 -40.085 1.00 31.15 92 GLU A C 1
ATOM 598 O O . GLU A 1 78 ? 17.651 -25.069 -39.204 1.00 30.30 92 GLU A O 1
ATOM 604 N N . VAL A 1 79 ? 17.411 -23.042 -40.164 1.00 29.28 93 VAL A N 1
ATOM 605 C CA . VAL A 1 79 ? 16.514 -22.465 -39.140 1.00 27.21 93 VAL A CA 1
ATOM 606 C C . VAL A 1 79 ? 15.147 -23.154 -39.015 1.00 27.01 93 VAL A C 1
ATOM 607 O O . VAL A 1 79 ? 14.410 -23.259 -39.991 1.00 27.33 93 VAL A O 1
ATOM 611 N N . LEU A 1 80 ? 14.799 -23.574 -37.800 1.00 25.80 94 LEU A N 1
ATOM 612 C CA . LEU A 1 80 ? 13.496 -24.176 -37.510 1.00 25.75 94 LEU A CA 1
ATOM 613 C C . LEU A 1 80 ? 12.417 -23.092 -37.534 1.00 24.20 94 LEU A C 1
ATOM 614 O O . LEU A 1 80 ? 12.617 -22.003 -36.990 1.00 24.80 94 LEU A O 1
ATOM 619 N N . ASP A 1 81 ? 11.265 -23.395 -38.120 1.00 22.92 95 ASP A N 1
ATOM 620 C CA . ASP A 1 81 ? 10.164 -22.435 -38.151 1.00 22.13 95 ASP A CA 1
ATOM 621 C C . ASP A 1 81 ? 8.849 -23.149 -37.865 1.00 21.07 95 ASP A C 1
ATOM 622 O O . ASP A 1 81 ? 8.278 -23.765 -38.761 1.00 20.59 95 ASP A O 1
ATOM 627 N N . LEU A 1 82 ? 8.376 -23.053 -36.625 1.00 19.47 96 LEU A N 1
ATOM 628 C CA . LEU A 1 82 ? 7.114 -23.684 -36.201 1.00 20.33 96 LEU A CA 1
ATOM 629 C C . LEU A 1 82 ? 5.902 -22.769 -36.321 1.00 19.62 96 LEU A C 1
ATOM 630 O O . LEU A 1 82 ? 4.795 -23.120 -35.878 1.00 18.90 96 LEU A O 1
ATOM 635 N N . SER A 1 83 ? 6.093 -21.593 -36.921 1.00 18.57 97 SER A N 1
ATOM 636 C CA . SER A 1 83 ? 5.013 -20.634 -37.001 1.00 18.44 97 SER A CA 1
ATOM 637 C C . SER A 1 83 ? 3.827 -21.174 -37.788 1.00 20.00 97 SER A C 1
ATOM 638 O O . SER A 1 83 ? 2.686 -21.029 -37.343 1.00 21.15 97 SER A O 1
ATOM 641 N N . GLY A 1 84 ? 4.087 -21.806 -38.932 1.00 19.77 98 GLY A N 1
ATOM 642 C CA . GLY A 1 84 ? 2.982 -22.301 -39.769 1.00 19.96 98 GLY A CA 1
ATOM 643 C C . GLY A 1 84 ? 2.113 -23.291 -39.039 1.00 21.63 98 GLY A C 1
ATOM 644 O O . GLY A 1 84 ? 0.890 -23.297 -39.217 1.00 22.39 98 GLY A O 1
ATOM 645 N N . LEU A 1 85 ? 2.735 -24.109 -38.191 1.00 23.11 99 LEU A N 1
ATOM 646 C CA . LEU A 1 85 ? 2.034 -25.076 -37.360 1.00 23.95 99 LEU A CA 1
ATOM 647 C C . LEU A 1 85 ? 0.965 -24.410 -36.493 1.00 23.80 99 LEU A C 1
ATOM 648 O O . LEU A 1 85 ? -0.177 -24.873 -36.409 1.00 24.25 99 LEU A O 1
ATOM 653 N N . ILE A 1 86 ? 1.353 -23.335 -35.822 1.00 20.87 100 ILE A N 1
ATOM 654 C CA . ILE A 1 86 ? 0.447 -22.634 -34.910 1.00 18.46 100 ILE A CA 1
ATOM 655 C C . ILE A 1 86 ? -0.547 -21.761 -35.674 1.00 17.47 100 ILE A C 1
ATOM 656 O O . ILE A 1 86 ? -1.753 -21.764 -35.383 1.00 16.70 100 ILE A O 1
ATOM 661 N N . LEU A 1 87 ? -0.041 -21.016 -36.660 1.00 15.78 101 LEU A N 1
ATOM 662 C CA . LEU A 1 87 ? -0.863 -20.041 -37.379 1.00 16.63 101 LEU A CA 1
ATOM 663 C C . LEU A 1 87 ? -1.915 -20.683 -38.285 1.00 15.72 101 LEU A C 1
ATOM 664 O O . LEU A 1 87 ? -2.935 -20.059 -38.607 1.00 16.39 101 LEU A O 1
ATOM 669 N N . ASP A 1 88 ? -1.675 -21.928 -38.677 1.00 13.90 102 ASP A N 1
ATOM 670 C CA . ASP A 1 88 ? -2.653 -22.672 -39.478 1.00 13.16 102 ASP A CA 1
ATOM 671 C C . ASP A 1 88 ? -3.874 -23.148 -38.680 1.00 12.99 102 ASP A C 1
ATOM 672 O O . ASP A 1 88 ? -4.907 -23.451 -39.277 1.00 15.82 102 ASP A O 1
ATOM 677 N N . CYS A 1 89 ? -3.767 -23.210 -37.358 1.00 12.23 103 CYS A N 1
ATOM 678 C CA . CYS A 1 89 ? -4.888 -23.689 -36.539 1.00 11.88 103 CYS A CA 1
ATOM 679 C C . CYS A 1 89 ? -6.022 -22.659 -36.619 1.00 12.33 103 CYS A C 1
ATOM 680 O O . CYS A 1 89 ? -5.799 -21.467 -36.384 1.00 13.23 103 CYS A O 1
ATOM 683 N N . GLU A 1 90 ? -7.235 -23.115 -36.949 1.00 10.88 104 GLU A N 1
ATOM 684 C CA . GLU A 1 90 ? -8.326 -22.178 -37.241 1.00 12.20 104 GLU A CA 1
ATOM 685 C C . GLU A 1 90 ? -9.162 -21.778 -36.046 1.00 12.11 104 GLU A C 1
ATOM 686 O O . GLU A 1 90 ? -9.995 -20.870 -36.153 1.00 11.71 104 GLU A O 1
ATOM 692 N N . ILE A 1 91 ? -8.950 -22.464 -34.926 1.00 11.28 105 ILE A N 1
ATOM 693 C CA . ILE A 1 91 ? -9.642 -22.125 -33.671 1.00 10.28 105 ILE A CA 1
ATOM 694 C C . ILE A 1 91 ? -8.709 -21.397 -32.712 1.00 11.36 105 ILE A C 1
ATOM 695 O O . ILE A 1 91 ? -7.496 -21.525 -32.800 1.00 11.70 105 ILE A O 1
ATOM 700 N N . PRO A 1 92 ? -9.280 -20.589 -31.797 1.00 11.28 106 PRO A N 1
ATOM 701 C CA . PRO A 1 92 ? -8.412 -19.834 -30.873 1.00 12.72 106 PRO A CA 1
ATOM 702 C C . PRO A 1 92 ? -7.502 -20.715 -30.012 1.00 12.15 106 PRO A C 1
ATOM 703 O O . PRO A 1 92 ? -7.899 -21.812 -29.571 1.00 12.94 106 PRO A O 1
ATOM 707 N N . ILE A 1 93 ? -6.289 -20.217 -29.806 1.00 11.09 107 ILE A N 1
ATOM 708 C CA . ILE A 1 93 ? -5.283 -20.884 -28.986 1.00 11.71 107 ILE A CA 1
ATOM 709 C C . ILE A 1 93 ? -4.899 -19.975 -27.817 1.00 11.79 107 ILE A C 1
ATOM 710 O O . ILE A 1 93 ? -4.641 -18.776 -28.016 1.00 11.71 107 ILE A O 1
ATOM 715 N N . ILE A 1 94 ? -4.866 -20.542 -26.605 1.00 11.72 108 ILE A N 1
ATOM 716 C CA . ILE A 1 94 ? -4.335 -19.858 -25.416 1.00 12.83 108 ILE A CA 1
ATOM 717 C C . ILE A 1 94 ? -3.020 -20.530 -25.016 1.00 10.97 108 ILE A C 1
ATOM 718 O O . ILE A 1 94 ? -2.990 -21.733 -24.772 1.00 12.70 108 ILE A O 1
ATOM 723 N N . ALA A 1 95 ? -1.929 -19.766 -24.961 1.00 10.56 109 ALA A N 1
ATOM 724 C CA . ALA A 1 95 ? -0.630 -20.337 -24.598 1.00 10.03 109 ALA A CA 1
ATOM 725 C C . ALA A 1 95 ? -0.503 -20.152 -23.098 1.00 11.04 109 ALA A C 1
ATOM 726 O O . ALA A 1 95 ? -0.340 -19.023 -22.636 1.00 13.61 109 ALA A O 1
ATOM 728 N N . ALA A 1 96 ? -0.562 -21.255 -22.387 1.00 11.57 110 ALA A N 1
ATOM 729 C CA . ALA A 1 96 ? -0.433 -21.216 -20.910 1.00 11.12 110 ALA A CA 1
ATOM 730 C C . ALA A 1 96 ? 1.033 -21.471 -20.582 1.00 11.30 110 ALA A C 1
ATOM 731 O O . ALA A 1 96 ? 1.485 -22.616 -20.471 1.00 12.40 110 ALA A O 1
ATOM 733 N N . MET A 1 97 ? 1.803 -20.393 -20.526 1.00 11.51 111 MET A N 1
ATOM 734 C CA . MET A 1 97 ? 3.238 -20.515 -20.372 1.00 12.50 111 MET A CA 1
ATOM 735 C C . MET A 1 97 ? 3.531 -20.585 -18.859 1.00 12.06 111 MET A C 1
ATOM 736 O O . MET A 1 97 ? 3.930 -19.597 -18.245 1.00 14.05 111 MET A O 1
ATOM 741 N N . GLN A 1 98 ? 3.328 -21.776 -18.311 1.00 13.87 112 GLN A N 1
ATOM 742 C CA . GLN A 1 98 ? 3.479 -21.997 -16.849 1.00 12.93 112 GLN A CA 1
ATOM 743 C C . GLN A 1 98 ? 4.944 -22.068 -16.427 1.00 14.43 112 GLN A C 1
ATOM 744 O O . GLN A 1 98 ? 5.262 -22.047 -15.221 1.00 16.28 112 GLN A O 1
ATOM 750 N N . GLY A 1 99 ? 5.810 -22.247 -17.415 1.00 14.06 113 GLY A N 1
ATOM 751 C CA . GLY A 1 99 ? 7.258 -22.334 -17.254 1.00 13.64 113 GLY A CA 1
ATOM 752 C C . GLY A 1 99 ? 8.033 -21.372 -18.139 1.00 13.70 113 GLY A C 1
ATOM 753 O O . GLY A 1 99 ? 7.466 -20.449 -18.734 1.00 14.04 113 GLY A O 1
ATOM 754 N N . HIS A 1 100 ? 9.346 -21.570 -18.199 1.00 12.74 114 HIS A N 1
ATOM 755 C CA . HIS A 1 100 ? 10.211 -20.635 -18.883 1.00 12.73 114 HIS A CA 1
ATOM 756 C C . HIS A 1 100 ? 9.926 -20.741 -20.381 1.00 12.71 114 HIS A C 1
ATOM 757 O O . HIS A 1 100 ? 9.514 -21.800 -20.872 1.00 13.86 114 HIS A O 1
ATOM 764 N N . SER A 1 101 ? 10.194 -19.647 -21.083 1.00 13.75 115 SER A N 1
ATOM 765 C CA . SER A 1 101 ? 10.144 -19.665 -22.565 1.00 12.76 115 SER A CA 1
ATOM 766 C C . SER A 1 101 ? 11.316 -18.877 -23.129 1.00 13.79 115 SER A C 1
ATOM 767 O O . SER A 1 101 ? 11.440 -17.670 -22.868 1.00 13.68 115 SER A O 1
ATOM 770 N N . PHE A 1 102 ? 12.166 -19.552 -23.920 1.00 13.87 116 PHE A N 1
ATOM 771 C CA . PHE A 1 102 ? 13.388 -18.947 -24.432 1.00 14.90 116 PHE A CA 1
ATOM 772 C C . PHE A 1 102 ? 13.394 -18.947 -25.960 1.00 15.50 116 PHE A C 1
ATOM 773 O O . PHE A 1 102 ? 13.109 -19.978 -26.577 1.00 15.64 116 PHE A O 1
ATOM 781 N N . GLY A 1 103 ? 13.744 -17.804 -26.543 1.00 17.06 117 GLY A N 1
ATOM 782 C CA . GLY A 1 103 ? 13.977 -17.678 -27.992 1.00 15.45 117 GLY A CA 1
ATOM 783 C C . GLY A 1 103 ? 12.743 -18.039 -28.793 1.00 15.86 117 GLY A C 1
ATOM 784 O O . GLY A 1 103 ? 11.660 -17.493 -28.547 1.00 15.17 117 GLY A O 1
ATOM 785 N N . GLY A 1 104 ? 12.904 -18.999 -29.704 1.00 15.35 118 GLY A N 1
ATOM 786 C CA . GLY A 1 104 ? 11.770 -19.528 -30.461 1.00 15.50 118 GLY A CA 1
ATOM 787 C C . GLY A 1 104 ? 10.647 -20.023 -29.562 1.00 15.77 118 GLY A C 1
ATOM 788 O O . GLY A 1 104 ? 9.468 -20.029 -29.959 1.00 15.63 118 GLY A O 1
ATOM 789 N N . GLY A 1 105 ? 11.001 -20.457 -28.345 1.00 14.09 119 GLY A N 1
ATOM 790 C CA . GLY A 1 105 ? 9.990 -20.947 -27.402 1.00 13.94 119 GLY A CA 1
ATOM 791 C C . GLY A 1 105 ? 9.084 -19.834 -26.887 1.00 13.33 119 GLY A C 1
ATOM 792 O O . GLY A 1 105 ? 7.902 -20.059 -26.613 1.00 13.80 119 GLY A O 1
ATOM 793 N N . LEU A 1 106 ? 9.630 -18.632 -26.739 1.00 12.33 120 LEU A N 1
ATOM 794 C CA . LEU A 1 106 ? 8.793 -17.488 -26.365 1.00 14.69 120 LEU A CA 1
ATOM 795 C C . LEU A 1 106 ? 7.913 -17.142 -27.570 1.00 15.18 120 LEU A C 1
ATOM 796 O O . LEU A 1 106 ? 6.728 -16.876 -27.412 1.00 15.50 120 LEU A O 1
ATOM 801 N N . LEU A 1 107 ? 8.495 -17.135 -28.768 1.00 14.69 121 LEU A N 1
ATOM 802 C CA . LEU A 1 107 ? 7.683 -16.833 -29.962 1.00 14.33 121 LEU A CA 1
ATOM 803 C C . LEU A 1 107 ? 6.564 -17.825 -30.173 1.00 14.06 121 LEU A C 1
ATOM 804 O O . LEU A 1 107 ? 5.460 -17.435 -30.539 1.00 14.62 121 LEU A O 1
ATOM 809 N N . LEU A 1 108 ? 6.834 -19.109 -29.907 1.00 13.08 122 LEU A N 1
ATOM 810 C CA . LEU A 1 108 ? 5.822 -20.150 -30.016 1.00 13.99 122 LEU A CA 1
ATOM 811 C C . LEU A 1 108 ? 4.582 -19.781 -29.232 1.00 14.17 122 LEU A C 1
ATOM 812 O O . LEU A 1 108 ? 3.453 -19.893 -29.719 1.00 14.73 122 LEU A O 1
ATOM 817 N N . GLY A 1 109 ? 4.775 -19.341 -27.979 1.00 12.97 123 GLY A N 1
ATOM 818 C CA . GLY A 1 109 ? 3.612 -18.902 -27.233 1.00 15.42 123 GLY A CA 1
ATOM 819 C C . GLY A 1 109 ? 2.986 -17.638 -27.778 1.00 14.17 123 GLY A C 1
ATOM 820 O O . GLY A 1 109 ? 1.756 -17.498 -27.783 1.00 14.51 123 GLY A O 1
ATOM 821 N N . LEU A 1 110 ? 3.808 -16.685 -28.205 1.00 14.51 124 LEU A N 1
ATOM 822 C CA . LEU A 1 110 ? 3.288 -15.394 -28.636 1.00 13.22 124 LEU A CA 1
ATOM 823 C C . LEU A 1 110 ? 2.553 -15.458 -29.982 1.00 13.42 124 LEU A C 1
ATOM 824 O O . LEU A 1 110 ? 1.858 -14.494 -30.340 1.00 15.68 124 LEU A O 1
ATOM 829 N N . TYR A 1 111 ? 2.686 -16.588 -30.677 1.00 13.58 125 TYR A N 1
ATOM 830 C CA . TYR A 1 111 ? 1.953 -16.796 -31.957 1.00 12.47 125 TYR A CA 1
ATOM 831 C C . TYR A 1 111 ? 0.487 -17.075 -31.608 1.00 13.63 125 TYR A C 1
ATOM 832 O O . TYR A 1 111 ? -0.399 -16.934 -32.455 1.00 14.70 125 TYR A O 1
ATOM 841 N N . ALA A 1 112 ? 0.223 -17.447 -30.341 1.00 13.16 126 ALA A N 1
ATOM 842 C CA . ALA A 1 112 ? -1.147 -17.792 -29.931 1.00 12.63 126 ALA A CA 1
ATOM 843 C C . ALA A 1 112 ? -2.038 -16.550 -29.828 1.00 12.81 126 ALA A C 1
ATOM 844 O O . ALA A 1 112 ? -1.580 -15.406 -29.854 1.00 14.76 126 ALA A O 1
ATOM 846 N N . ASP A 1 113 ? -3.337 -16.782 -29.717 1.00 12.39 127 ASP A N 1
ATOM 847 C CA . ASP A 1 113 ? -4.272 -15.672 -29.676 1.00 11.88 127 ASP A CA 1
ATOM 848 C C . ASP A 1 113 ? -4.326 -15.006 -28.317 1.00 13.04 127 ASP A C 1
ATOM 849 O O . ASP A 1 113 ? -4.540 -13.790 -28.214 1.00 13.73 127 ASP A O 1
ATOM 854 N N . PHE A 1 114 ? -4.113 -15.811 -27.284 1.00 12.36 128 PHE A N 1
ATOM 855 C CA . PHE A 1 114 ? -4.045 -15.336 -25.897 1.00 12.69 128 PHE A CA 1
ATOM 856 C C . PHE A 1 114 ? -2.823 -15.960 -25.241 1.00 12.28 128 PHE A C 1
ATOM 857 O O . PHE A 1 114 ? -2.396 -17.051 -25.631 1.00 13.28 128 PHE A O 1
ATOM 865 N N . VAL A 1 115 ? -2.248 -15.271 -24.245 1.00 11.94 129 VAL A N 1
ATOM 866 C CA . VAL A 1 115 ? -0.999 -15.743 -23.648 1.00 11.95 129 VAL A CA 1
ATOM 867 C C . VAL A 1 115 ? -1.112 -15.478 -22.147 1.00 12.92 129 VAL A C 1
ATOM 868 O O . VAL A 1 115 ? -1.613 -14.424 -21.732 1.00 15.03 129 VAL A O 1
ATOM 872 N N . VAL A 1 116 ? -0.675 -16.457 -21.355 1.00 13.07 130 VAL A N 1
ATOM 873 C CA . VAL A 1 116 ? -0.618 -16.300 -19.874 1.00 12.70 130 VAL A CA 1
ATOM 874 C C . VAL A 1 116 ? 0.813 -16.627 -19.444 1.00 13.89 130 VAL A C 1
ATOM 875 O O . VAL A 1 116 ? 1.393 -17.648 -19.864 1.00 13.69 130 VAL A O 1
ATOM 879 N N . PHE A 1 117 ? 1.390 -15.770 -18.580 1.00 13.71 131 PHE A N 1
ATOM 880 C CA . PHE A 1 117 ? 2.790 -15.905 -18.169 1.00 12.19 131 PHE A CA 1
ATOM 881 C C . PHE A 1 117 ? 2.796 -16.277 -16.687 1.00 12.41 131 PHE A C 1
ATOM 882 O O . PHE A 1 117 ? 1.831 -15.942 -15.987 1.00 13.89 131 PHE A O 1
ATOM 890 N N . SER A 1 118 ? 3.858 -16.966 -16.267 1.00 12.05 132 SER A N 1
ATOM 891 C CA . SER A 1 118 ? 4.116 -17.296 -14.837 1.00 12.20 132 SER A CA 1
ATOM 892 C C . SER A 1 118 ? 4.962 -16.196 -14.203 1.00 13.36 132 SER A C 1
ATOM 893 O O . SER A 1 118 ? 5.993 -15.781 -14.744 1.00 14.25 132 SER A O 1
ATOM 896 N N . GLN A 1 119 ? 4.590 -15.791 -12.985 1.00 13.27 133 GLN A N 1
ATOM 897 C CA . GLN A 1 119 ? 5.324 -14.778 -12.255 1.00 15.56 133 GLN A CA 1
ATOM 898 C C . GLN A 1 119 ? 6.766 -15.170 -11.988 1.00 14.20 133 GLN A C 1
ATOM 899 O O . GLN A 1 119 ? 7.649 -14.325 -12.026 1.00 15.75 133 GLN A O 1
ATOM 905 N N . GLU A 1 120 ? 6.988 -16.453 -11.720 1.00 13.90 134 GLU A N 1
ATOM 906 C CA . GLU A 1 120 ? 8.283 -16.950 -11.237 1.00 16.49 134 GLU A CA 1
ATOM 907 C C . GLU A 1 120 ? 9.236 -17.368 -12.352 1.00 16.26 134 GLU A C 1
ATOM 908 O O . GLU A 1 120 ? 10.445 -17.495 -12.130 1.00 17.09 134 GLU A O 1
ATOM 914 N N . SER A 1 121 ? 8.690 -17.586 -13.543 1.00 14.98 135 SER A N 1
ATOM 915 C CA . SER A 1 121 ? 9.477 -18.134 -14.650 1.00 16.12 135 SER A CA 1
ATOM 916 C C . SER A 1 121 ? 10.175 -17.034 -15.410 1.00 15.39 135 SER A C 1
ATOM 917 O O . SER A 1 121 ? 9.868 -15.850 -15.233 1.00 15.16 135 SER A O 1
ATOM 920 N N . VAL A 1 122 ? 11.100 -17.437 -16.279 1.00 15.19 136 VAL A N 1
ATOM 921 C CA . VAL A 1 122 ? 11.946 -16.532 -17.007 1.00 15.68 136 VAL A CA 1
ATOM 922 C C . VAL A 1 122 ? 11.578 -16.588 -18.495 1.00 14.27 136 VAL A C 1
ATOM 923 O O . VAL A 1 122 ? 11.255 -17.656 -18.998 1.00 14.94 136 VAL A O 1
ATOM 927 N N . TYR A 1 123 ? 11.616 -15.425 -19.140 1.00 13.98 137 TYR A N 1
ATOM 928 C CA . TYR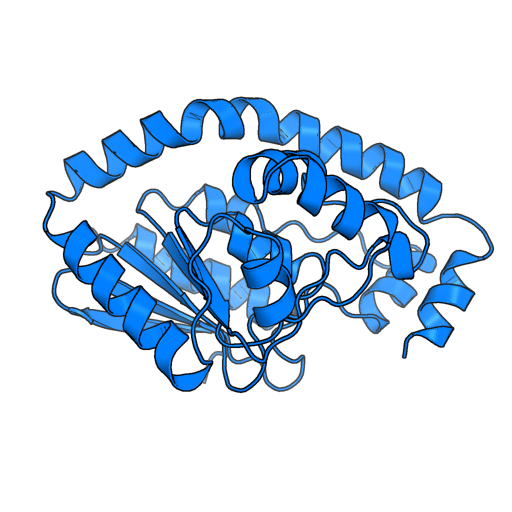 A 1 123 ? 11.249 -15.272 -20.575 1.00 13.10 137 TYR A CA 1
ATOM 929 C C . TYR A 1 123 ? 12.320 -14.454 -21.289 1.00 14.11 137 TYR A C 1
ATOM 930 O O . TYR A 1 123 ? 12.787 -13.443 -20.780 1.00 13.98 137 TYR A O 1
ATOM 939 N N . ALA A 1 124 ? 12.704 -14.861 -22.507 1.00 13.39 138 ALA A N 1
ATOM 940 C CA . ALA A 1 124 ? 13.775 -14.134 -23.191 1.00 13.69 138 ALA A CA 1
ATOM 941 C C . ALA A 1 124 ? 13.639 -14.314 -24.703 1.00 14.30 138 ALA A C 1
ATOM 942 O O . ALA A 1 124 ? 13.277 -15.397 -25.146 1.00 16.47 138 ALA A O 1
ATOM 944 N N . THR A 1 125 ? 13.938 -13.253 -25.456 1.00 15.56 139 THR A N 1
ATOM 945 C CA . THR A 1 125 ? 14.236 -13.376 -26.895 1.00 16.53 139 THR A CA 1
ATOM 946 C C . THR A 1 125 ? 15.758 -13.289 -26.871 1.00 17.75 139 THR A C 1
ATOM 947 O O . THR A 1 125 ? 16.325 -12.187 -26.886 1.00 18.21 139 THR A O 1
ATOM 951 N N . ASN A 1 126 ? 16.406 -14.449 -26.753 1.00 16.59 140 ASN A N 1
ATOM 952 C CA . ASN A 1 126 ? 17.835 -14.533 -26.409 1.00 17.64 140 ASN A CA 1
ATOM 953 C C . ASN A 1 126 ? 18.801 -14.511 -27.603 1.00 16.54 140 ASN A C 1
ATOM 954 O O . ASN A 1 126 ? 20.006 -14.638 -27.439 1.00 15.11 140 ASN A O 1
ATOM 959 N N . PHE A 1 127 ? 18.269 -14.315 -28.807 1.00 14.56 141 PHE A N 1
ATOM 960 C CA . PHE A 1 127 ? 19.119 -14.279 -29.982 1.00 14.84 141 PHE A CA 1
ATOM 961 C C . PHE A 1 127 ? 20.335 -13.374 -29.795 1.00 14.02 141 PHE A C 1
ATOM 962 O O . PHE A 1 127 ? 21.471 -13.793 -30.012 1.00 14.03 141 PHE A O 1
ATOM 970 N N . MET A 1 128 ? 20.108 -12.137 -29.362 1.00 13.24 142 MET A N 1
ATOM 971 C CA . MET A 1 128 ? 21.211 -11.180 -29.268 1.00 13.65 142 MET A CA 1
ATOM 972 C C . MET A 1 128 ? 22.176 -11.468 -28.115 1.00 15.67 142 MET A C 1
ATOM 973 O O . MET A 1 128 ? 23.301 -10.947 -28.095 1.00 17.55 142 MET A O 1
ATOM 978 N N . LYS A 1 129 ? 21.725 -12.281 -27.167 1.00 16.58 143 LYS A N 1
ATOM 979 C CA . LYS A 1 129 ? 22.630 -12.766 -26.114 1.00 18.18 143 LYS A CA 1
ATOM 980 C C . LYS A 1 129 ? 23.746 -13.592 -26.733 1.00 18.12 143 LYS A C 1
ATOM 981 O O . LYS A 1 129 ? 24.913 -13.459 -26.352 1.00 19.58 143 LYS A O 1
ATOM 987 N N . TYR A 1 130 ? 23.393 -14.437 -27.701 1.00 17.84 144 TYR A N 1
ATOM 988 C CA . TYR A 1 130 ? 24.392 -15.183 -28.470 1.00 17.27 144 TYR A CA 1
ATOM 989 C C . TYR A 1 130 ? 25.132 -14.306 -29.464 1.00 17.49 144 TYR A C 1
ATOM 990 O O . TYR A 1 130 ? 26.179 -14.697 -29.955 1.00 19.00 144 TYR A O 1
ATOM 999 N N . GLY A 1 131 ? 24.552 -13.153 -29.794 1.00 16.07 145 GLY A N 1
ATOM 1000 C CA . GLY A 1 131 ? 25.248 -12.151 -30.597 1.00 15.20 145 GLY A CA 1
ATOM 1001 C C . GLY A 1 131 ? 24.698 -11.976 -31.994 1.00 13.52 145 GLY A C 1
ATOM 1002 O O . GLY A 1 131 ? 25.310 -11.262 -32.794 1.00 13.31 145 GLY A O 1
ATOM 1003 N N . PHE A 1 132 ? 23.559 -12.615 -32.290 1.00 13.86 146 PHE A N 1
ATOM 1004 C CA . PHE A 1 132 ? 22.987 -12.539 -33.652 1.00 13.35 146 PHE A CA 1
ATOM 1005 C C . PHE A 1 132 ? 21.528 -12.094 -33.607 1.00 12.57 146 PHE A C 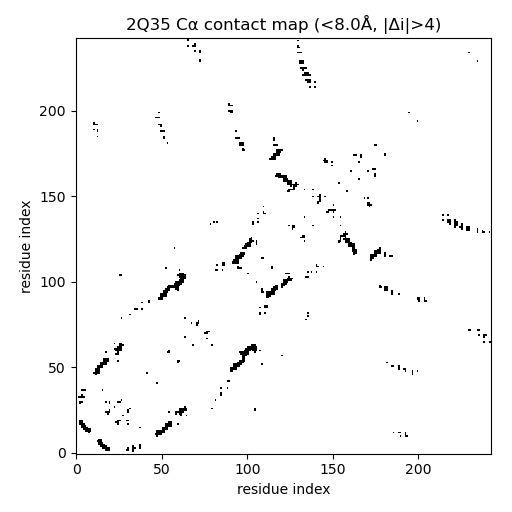1
ATOM 1006 O O . PHE A 1 132 ? 20.915 -12.010 -32.533 1.00 14.66 146 PHE A O 1
ATOM 1014 N N . THR A 1 133 ? 20.994 -11.735 -34.769 1.00 11.37 147 THR A N 1
ATOM 1015 C CA . THR A 1 133 ? 19.653 -11.128 -34.842 1.00 11.52 147 THR A CA 1
ATOM 1016 C C . THR A 1 133 ? 18.552 -12.196 -34.886 1.00 12.83 147 THR A C 1
ATOM 1017 O O . THR A 1 133 ? 18.835 -13.367 -35.168 1.00 12.69 147 THR A O 1
ATOM 1021 N N . PRO A 1 134 ? 17.304 -11.820 -34.549 1.00 13.61 148 PRO A N 1
ATOM 1022 C CA . PRO A 1 134 ? 16.204 -12.806 -34.426 1.00 12.98 148 PRO A CA 1
ATOM 1023 C C . PRO A 1 134 ? 15.773 -13.502 -35.718 1.00 13.72 148 PRO A C 1
ATOM 1024 O O . PRO A 1 134 ? 16.145 -13.089 -36.824 1.00 13.72 148 PRO A O 1
ATOM 1028 N N . VAL A 1 135 ? 15.020 -14.584 -35.542 1.00 14.48 149 VAL A N 1
ATOM 1029 C CA . VAL A 1 135 ? 14.265 -15.251 -36.598 1.00 14.09 149 VAL A CA 1
ATOM 1030 C C . VAL A 1 135 ? 12.835 -15.466 -36.121 1.00 14.82 149 VAL A C 1
ATOM 1031 O O . VAL A 1 135 ? 12.529 -15.348 -34.923 1.00 15.61 149 VAL A O 1
ATOM 1035 N N . GLY A 1 136 ? 11.936 -15.750 -37.046 1.00 13.81 150 GLY A N 1
ATOM 1036 C CA . GLY A 1 136 ? 10.571 -16.108 -36.660 1.00 15.61 150 GLY A CA 1
ATOM 1037 C C . GLY A 1 136 ? 9.577 -14.965 -36.650 1.00 16.42 150 GLY A C 1
ATOM 1038 O O . GLY A 1 136 ? 8.457 -15.129 -36.143 1.00 17.80 150 GLY A O 1
ATOM 1039 N N . ALA A 1 137 ? 9.939 -13.845 -37.293 1.00 15.53 151 ALA A N 1
ATOM 1040 C CA . ALA A 1 137 ? 9.135 -12.617 -37.247 1.00 15.11 151 ALA A CA 1
ATOM 1041 C C . ALA A 1 137 ? 9.034 -12.142 -35.803 1.00 15.76 151 ALA A C 1
ATOM 1042 O O . ALA A 1 137 ? 7.955 -11.741 -35.322 1.00 16.89 151 ALA A O 1
ATOM 1044 N N . THR A 1 138 ? 10.167 -12.200 -35.114 1.00 15.07 152 THR A N 1
ATOM 1045 C CA . THR A 1 138 ? 10.248 -11.767 -33.706 1.00 16.80 152 THR A CA 1
ATOM 1046 C C . THR A 1 138 ? 9.814 -10.319 -33.523 1.00 17.61 152 THR A C 1
ATOM 1047 O O . THR A 1 138 ? 9.032 -10.003 -32.605 1.00 17.76 152 THR A O 1
ATOM 1051 N N . SER A 1 139 ? 10.351 -9.423 -34.344 1.00 16.19 153 SER A N 1
ATOM 1052 C CA . SER A 1 139 ? 10.044 -8.013 -34.161 1.00 17.71 153 SER A CA 1
ATOM 1053 C C . SER A 1 139 ? 8.567 -7.730 -34.468 1.00 17.92 153 SER A C 1
ATOM 1054 O O . SER A 1 139 ? 7.903 -6.994 -33.739 1.00 17.67 153 SER A O 1
ATOM 1057 N N . LEU A 1 140 ? 8.043 -8.343 -35.531 1.00 16.19 154 LEU A N 1
ATOM 1058 C CA . LEU A 1 140 ? 6.638 -8.162 -35.860 1.00 15.85 154 LEU A CA 1
ATOM 1059 C C . LEU A 1 140 ? 5.758 -8.571 -34.682 1.00 15.51 154 LEU A C 1
ATOM 1060 O O . LEU A 1 140 ? 4.920 -7.795 -34.209 1.00 16.09 154 LEU A O 1
ATOM 1065 N N . ILE A 1 141 ? 5.960 -9.794 -34.221 1.00 15.72 155 ILE A N 1
ATOM 1066 C CA . ILE A 1 141 ? 5.086 -10.372 -33.198 1.00 16.86 155 ILE A CA 1
ATOM 1067 C C . ILE A 1 141 ? 5.293 -9.690 -31.839 1.00 18.08 155 ILE A C 1
ATOM 1068 O O . ILE A 1 141 ? 4.312 -9.337 -31.175 1.00 16.89 155 ILE A O 1
ATOM 1073 N N . LEU A 1 142 ? 6.542 -9.461 -31.432 1.00 17.55 156 LEU A N 1
ATOM 1074 C CA . LEU A 1 142 ? 6.731 -8.806 -30.124 1.00 18.73 156 LEU A CA 1
ATOM 1075 C C . LEU A 1 142 ? 6.189 -7.387 -30.064 1.00 19.31 156 LEU A C 1
ATOM 1076 O O . LEU A 1 142 ? 5.596 -6.994 -29.055 1.00 19.05 156 LEU A O 1
ATOM 1081 N N . ARG A 1 143 ? 6.385 -6.610 -31.122 1.00 18.48 157 ARG A N 1
ATOM 1082 C CA . ARG A 1 143 ? 5.880 -5.241 -31.132 1.00 19.74 157 ARG A CA 1
ATOM 1083 C C . ARG A 1 143 ? 4.361 -5.234 -31.096 1.00 21.11 157 ARG A C 1
ATOM 1084 O O . ARG A 1 143 ? 3.762 -4.428 -30.385 1.00 22.47 157 ARG A O 1
ATOM 1092 N N . GLU A 1 144 ? 3.739 -6.145 -31.840 1.00 19.96 158 GLU A N 1
ATOM 1093 C CA . GLU A 1 144 ? 2.283 -6.229 -31.851 1.00 21.16 158 GLU A CA 1
ATOM 1094 C C . GLU A 1 144 ? 1.740 -6.611 -30.484 1.00 21.11 158 GLU A C 1
ATOM 1095 O O . GLU A 1 144 ? 0.783 -6.003 -30.014 1.00 22.65 158 GLU A O 1
ATOM 1101 N N . LYS A 1 145 ? 2.380 -7.563 -29.828 1.00 21.57 159 LYS A N 1
ATOM 1102 C CA . LYS A 1 145 ? 1.765 -8.184 -28.660 1.00 21.77 159 LYS A CA 1
ATOM 1103 C C . LYS A 1 145 ? 2.275 -7.735 -27.306 1.00 23.34 159 LYS A C 1
ATOM 1104 O O . LYS A 1 145 ? 1.486 -7.679 -26.354 1.00 23.16 159 LYS A O 1
ATOM 1110 N N . LEU A 1 146 ? 3.565 -7.409 -27.209 1.00 21.13 160 LEU A N 1
ATOM 1111 C CA . LEU A 1 146 ? 4.113 -6.899 -25.933 1.00 23.18 160 LEU A CA 1
ATOM 1112 C C . LEU A 1 146 ? 4.189 -5.378 -25.893 1.00 22.64 160 LEU A C 1
ATOM 1113 O O . LEU A 1 146 ? 4.375 -4.795 -24.823 1.00 24.01 160 LEU A O 1
ATOM 1118 N N . GLY A 1 147 ? 4.066 -4.743 -27.054 1.00 23.20 161 GLY A N 1
ATOM 1119 C CA . GLY A 1 147 ? 4.250 -3.297 -27.192 1.00 23.92 161 GLY A CA 1
ATOM 1120 C C . GLY A 1 147 ? 5.652 -2.970 -27.667 1.00 24.85 161 GLY A C 1
ATOM 1121 O O . GLY A 1 147 ? 6.588 -3.701 -27.359 1.00 23.15 161 GLY A O 1
ATOM 1122 N N . SER A 1 148 ? 5.802 -1.876 -28.417 1.00 25.66 162 SER A N 1
ATOM 1123 C CA . SER A 1 148 ? 7.089 -1.562 -29.058 1.00 27.16 162 SER A CA 1
ATOM 1124 C C . SER A 1 148 ? 8.278 -1.415 -28.089 1.00 28.31 162 SER A C 1
ATOM 1125 O O . SER A 1 148 ? 9.405 -1.792 -28.439 1.00 28.63 162 SER A O 1
ATOM 1128 N N . GLU A 1 149 ? 8.035 -0.918 -26.875 1.00 26.93 163 GLU A N 1
ATOM 1129 C CA . GLU A 1 149 ? 9.134 -0.681 -25.924 1.00 27.01 163 GLU A CA 1
ATOM 1130 C C . GLU A 1 149 ? 9.687 -1.886 -25.186 1.00 24.40 163 GLU A C 1
ATOM 1131 O O . GLU A 1 149 ? 10.907 -2.031 -25.092 1.00 23.60 163 GLU A O 1
ATOM 1137 N N . LEU A 1 150 ? 8.812 -2.735 -24.649 1.00 22.29 164 LEU A N 1
ATOM 1138 C CA . LEU A 1 150 ? 9.275 -4.014 -24.128 1.00 22.02 164 LEU A CA 1
ATOM 1139 C C . LEU A 1 150 ? 9.922 -4.783 -25.257 1.00 20.75 164 LEU A C 1
ATOM 1140 O O . LEU A 1 150 ? 10.969 -5.384 -25.070 1.00 21.15 164 LEU A O 1
ATOM 1145 N N . ALA A 1 151 ? 9.282 -4.781 -26.425 1.00 19.29 165 ALA A N 1
ATOM 1146 C CA . ALA A 1 151 ? 9.820 -5.538 -27.545 1.00 19.16 165 ALA A CA 1
ATOM 1147 C C . ALA A 1 151 ? 11.257 -5.075 -27.823 1.00 18.08 165 ALA A C 1
ATOM 1148 O O . ALA A 1 151 ? 12.160 -5.900 -27.927 1.00 18.73 165 ALA A O 1
ATOM 1150 N N . GLN A 1 152 ? 11.450 -3.762 -27.915 1.00 17.57 166 GLN A N 1
ATOM 1151 C CA . GLN A 1 152 ? 12.776 -3.162 -28.171 1.00 18.19 166 GLN A CA 1
ATOM 1152 C C . GLN A 1 152 ? 13.817 -3.641 -27.151 1.00 16.66 166 GLN A C 1
ATOM 1153 O O . GLN A 1 152 ? 14.907 -4.121 -27.491 1.00 15.88 166 GLN A O 1
ATOM 1159 N N . GLU A 1 153 ? 13.481 -3.533 -25.881 1.00 15.05 167 GLU A N 1
ATOM 1160 C CA . GLU A 1 153 ? 14.493 -3.843 -24.877 1.00 13.74 167 GLU A CA 1
ATOM 1161 C C . GLU A 1 153 ? 14.809 -5.337 -24.825 1.00 12.50 167 GLU A C 1
ATOM 1162 O O . GLU A 1 153 ? 15.981 -5.720 -24.720 1.00 13.67 167 GLU A O 1
ATOM 1168 N N . MET A 1 154 ? 13.776 -6.170 -24.883 1.00 11.86 168 MET A N 1
ATOM 1169 C CA . MET A 1 154 ? 13.994 -7.613 -24.842 1.00 13.15 168 MET A CA 1
ATOM 1170 C C . MET A 1 154 ? 14.816 -8.086 -26.048 1.00 12.59 168 MET A C 1
ATOM 1171 O O . MET A 1 154 ? 15.710 -8.900 -25.906 1.00 14.12 168 MET A O 1
ATOM 1176 N N . ILE A 1 155 ? 14.533 -7.529 -27.219 1.00 13.46 169 ILE A N 1
ATOM 1177 C CA . ILE A 1 155 ? 15.242 -7.963 -28.441 1.00 14.25 169 ILE A CA 1
ATOM 1178 C C . ILE A 1 155 ? 16.699 -7.473 -28.421 1.00 13.47 169 ILE A C 1
ATOM 1179 O O . ILE A 1 155 ? 17.632 -8.244 -28.655 1.00 13.46 169 ILE A O 1
ATOM 1184 N N . TYR A 1 156 ? 16.921 -6.196 -28.109 1.00 12.54 170 TYR A N 1
ATOM 1185 C CA . TYR A 1 156 ? 18.302 -5.700 -28.071 1.00 13.32 170 TYR A CA 1
ATOM 1186 C C . TYR A 1 156 ? 19.193 -6.345 -27.027 1.00 14.00 170 TYR A C 1
ATOM 1187 O O . TYR A 1 156 ? 20.377 -6.585 -27.304 1.00 16.03 170 TYR A O 1
ATOM 1196 N N . THR A 1 157 ? 18.671 -6.562 -25.816 1.00 14.54 171 THR A N 1
ATOM 1197 C CA . THR A 1 157 ? 19.515 -7.078 -24.730 1.00 14.67 171 THR A CA 1
ATOM 1198 C C . THR A 1 157 ? 19.669 -8.607 -24.715 1.00 14.46 171 THR A C 1
ATOM 1199 O O . THR A 1 157 ? 20.673 -9.119 -24.208 1.00 15.63 171 THR A O 1
ATOM 1203 N N . GLY A 1 158 ? 18.652 -9.310 -25.189 1.00 13.44 172 GLY A N 1
ATOM 1204 C CA . GLY A 1 158 ? 18.605 -10.772 -25.157 1.00 14.64 172 GLY A CA 1
ATOM 1205 C C . GLY A 1 158 ? 18.492 -11.376 -23.754 1.00 14.84 172 GLY A C 1
ATOM 1206 O O . GLY A 1 158 ? 18.606 -12.592 -23.606 1.00 16.65 172 GLY A O 1
ATOM 1207 N N . GLU A 1 159 ? 18.258 -10.538 -22.746 1.00 14.57 173 GLU A N 1
ATOM 1208 C CA . GLU A 1 159 ? 18.273 -10.956 -21.337 1.00 15.81 173 GLU A CA 1
ATOM 1209 C C . GLU A 1 159 ? 17.052 -11.761 -20.915 1.00 15.02 173 GLU A C 1
ATOM 1210 O O . GLU A 1 159 ? 16.008 -11.733 -21.579 1.00 13.74 173 GLU A O 1
ATOM 1216 N N . ASN A 1 160 ? 17.190 -12.426 -19.757 1.00 14.33 174 ASN A N 1
ATOM 1217 C CA . ASN A 1 160 ? 16.095 -13.169 -19.140 1.00 16.16 174 ASN A CA 1
ATOM 1218 C C . ASN A 1 160 ? 15.300 -12.249 -18.229 1.00 17.19 174 ASN A C 1
ATOM 1219 O O . ASN A 1 160 ? 15.870 -11.575 -17.379 1.00 15.88 174 ASN A O 1
ATOM 1224 N N . TYR A 1 161 ? 13.989 -12.209 -18.445 1.00 16.58 175 TYR A N 1
ATOM 1225 C CA . TYR A 1 161 ? 13.061 -11.428 -17.646 1.00 16.39 175 TYR A CA 1
ATOM 1226 C C . TYR A 1 161 ? 12.125 -12.358 -16.881 1.00 15.81 175 TYR A C 1
ATOM 1227 O O . TYR A 1 161 ? 11.457 -13.192 -17.467 1.00 15.78 175 TYR A O 1
ATOM 1236 N N . ARG A 1 162 ? 12.054 -12.231 -15.561 1.00 15.61 176 ARG A N 1
ATOM 1237 C CA . ARG A 1 162 ? 10.991 -12.972 -14.867 1.00 16.12 176 ARG A CA 1
ATOM 1238 C C . ARG A 1 162 ? 9.602 -12.389 -15.216 1.00 14.39 176 ARG A C 1
ATOM 1239 O O . ARG A 1 162 ? 9.465 -11.194 -15.471 1.00 15.51 176 ARG A O 1
ATOM 1247 N N . GLY A 1 163 ? 8.569 -13.230 -15.167 1.00 14.05 177 GLY A N 1
ATOM 1248 C CA . GLY A 1 163 ? 7.188 -12.781 -15.374 1.00 14.05 177 GLY A CA 1
ATOM 1249 C C . GLY A 1 163 ? 6.861 -11.568 -14.523 1.00 13.95 177 GLY A C 1
ATOM 1250 O O . GLY A 1 163 ? 6.286 -10.588 -14.999 1.00 14.58 177 GLY A O 1
ATOM 1251 N N . LYS A 1 164 ? 7.269 -11.607 -13.255 1.00 14.99 178 LYS A N 1
ATOM 1252 C CA . LYS A 1 164 ? 6.999 -10.501 -12.346 1.00 16.31 178 LYS A CA 1
ATOM 1253 C C . LYS A 1 164 ? 7.566 -9.183 -12.860 1.00 17.23 178 LYS A C 1
ATOM 1254 O O . LYS A 1 164 ? 6.917 -8.134 -12.762 1.00 17.45 178 LYS A O 1
ATOM 1260 N N . GLU A 1 165 ? 8.774 -9.239 -13.413 1.00 16.38 179 GLU A N 1
ATOM 1261 C CA . GLU A 1 165 ? 9.427 -8.036 -13.928 1.00 18.72 179 GLU A CA 1
ATOM 1262 C C . GLU A 1 165 ? 8.647 -7.503 -15.132 1.00 18.02 179 GLU A C 1
ATOM 1263 O O . GLU A 1 165 ? 8.489 -6.296 -15.294 1.00 17.81 179 GLU A O 1
ATOM 1269 N N . LEU A 1 166 ? 8.142 -8.413 -15.960 1.00 16.83 180 LEU A N 1
ATOM 1270 C CA . LEU A 1 166 ? 7.372 -8.020 -17.149 1.00 16.26 180 LEU A CA 1
ATOM 1271 C C . LEU A 1 166 ? 6.043 -7.369 -16.743 1.00 17.45 180 LEU A C 1
ATOM 1272 O O . LEU A 1 166 ? 5.638 -6.371 -17.331 1.00 18.06 180 LEU A O 1
ATOM 1277 N N . ALA A 1 167 ? 5.391 -7.928 -15.725 1.00 17.93 181 ALA A N 1
ATOM 1278 C CA . ALA A 1 167 ? 4.148 -7.377 -15.182 1.00 18.32 181 ALA A CA 1
ATOM 1279 C C . ALA A 1 167 ? 4.371 -5.975 -14.628 1.00 19.43 181 ALA A C 1
ATOM 1280 O O . ALA A 1 167 ? 3.562 -5.068 -14.862 1.00 20.20 181 ALA A O 1
ATOM 1282 N N . GLU A 1 168 ? 5.465 -5.805 -13.886 1.00 19.90 182 GLU A N 1
ATOM 1283 C CA . GLU A 1 168 ? 5.792 -4.507 -13.309 1.00 22.69 182 GLU A CA 1
ATOM 1284 C C . GLU A 1 168 ? 6.049 -3.474 -14.390 1.00 23.25 182 GLU A C 1
ATOM 1285 O O . GLU A 1 168 ? 5.799 -2.289 -14.195 1.00 24.20 182 GLU A O 1
ATOM 1291 N N . ARG A 1 169 ? 6.480 -3.966 -15.548 1.00 23.55 183 ARG A N 1
ATOM 1292 C CA . ARG A 1 169 ? 6.785 -3.189 -16.732 1.00 25.38 183 ARG A CA 1
ATOM 1293 C C . ARG A 1 169 ? 5.533 -2.885 -17.562 1.00 25.79 183 ARG A C 1
ATOM 1294 O O . ARG A 1 169 ? 5.590 -2.137 -18.536 1.00 27.11 183 ARG A O 1
ATOM 1302 N N . GLY A 1 170 ? 4.402 -3.462 -17.180 1.00 24.92 184 GLY A N 1
ATOM 1303 C CA . GLY A 1 170 ? 3.136 -3.174 -17.849 1.00 24.48 184 GLY A CA 1
ATOM 1304 C C . GLY A 1 170 ? 2.862 -4.032 -19.069 1.00 24.15 184 GLY A C 1
ATOM 1305 O O . GLY A 1 170 ? 2.119 -3.632 -19.959 1.00 24.30 184 GLY A O 1
ATOM 1306 N N . ILE A 1 171 ? 3.441 -5.226 -19.112 1.00 23.06 185 ILE A N 1
ATOM 1307 C CA . ILE A 1 171 ? 3.156 -6.154 -20.221 1.00 22.85 185 ILE A CA 1
ATOM 1308 C C . ILE A 1 171 ? 1.625 -6.324 -20.364 1.00 21.66 185 ILE A C 1
ATOM 1309 O O . ILE A 1 171 ? 0.905 -6.416 -19.370 1.00 20.52 185 ILE A O 1
ATOM 1314 N N . PRO A 1 172 ? 1.107 -6.300 -21.596 1.00 22.57 186 PRO A N 1
ATOM 1315 C CA . PRO A 1 172 ? -0.342 -6.425 -21.755 1.00 22.26 186 PRO A CA 1
ATOM 1316 C C . PRO A 1 172 ? -0.848 -7.862 -21.813 1.00 23.55 186 PRO A C 1
ATOM 1317 O O . PRO A 1 172 ? -1.639 -8.188 -22.702 1.00 26.82 186 PRO A O 1
ATOM 1321 N N . PHE A 1 173 ? -0.366 -8.722 -20.926 1.00 20.87 187 PHE A N 1
ATOM 1322 C CA . PHE A 1 173 ? -0.904 -10.080 -20.794 1.00 18.67 187 PHE A CA 1
ATOM 1323 C C . PHE A 1 173 ? -1.007 -10.388 -19.318 1.00 16.82 187 PHE A C 1
ATOM 1324 O O . PHE A 1 173 ? -0.294 -9.772 -18.528 1.00 18.02 187 PHE A O 1
ATOM 1332 N N . PRO A 1 174 ? -1.875 -11.346 -18.932 1.00 16.62 188 PRO A N 1
ATOM 1333 C CA . PRO A 1 174 ? -1.912 -11.695 -17.498 1.00 16.07 188 PRO A CA 1
ATOM 1334 C C . PRO A 1 174 ? -0.653 -12.431 -17.071 1.00 15.33 188 PRO A C 1
ATOM 1335 O O . PRO A 1 174 ? -0.101 -13.247 -17.823 1.00 16.08 188 PRO A O 1
ATOM 1339 N N . VAL A 1 175 ? -0.206 -12.118 -15.856 1.00 14.53 189 VAL A N 1
ATOM 1340 C CA . VAL A 1 175 ? 0.957 -12.772 -15.288 1.00 14.18 189 VAL A CA 1
ATOM 1341 C C . VAL A 1 175 ? 0.505 -13.212 -13.907 1.00 14.52 189 VAL A C 1
ATOM 1342 O O . VAL A 1 175 ? 0.181 -12.369 -13.072 1.00 16.27 189 VAL A O 1
ATOM 1346 N N . VAL A 1 176 ? 0.496 -14.522 -13.688 1.00 14.65 190 VAL A N 1
ATOM 1347 C CA . VAL A 1 176 ? -0.002 -15.092 -12.422 1.00 14.56 190 VAL A CA 1
ATOM 1348 C C . VAL A 1 176 ? 0.961 -16.126 -11.866 1.00 14.91 190 VAL A C 1
ATOM 1349 O O . VAL A 1 176 ? 1.919 -16.520 -12.527 1.00 14.67 190 VAL A O 1
ATOM 1353 N N . SER A 1 177 ? 0.756 -16.537 -10.611 1.00 14.35 191 SER A N 1
ATOM 1354 C CA . SER A 1 177 ? 1.679 -17.488 -10.026 1.00 15.25 191 SER A CA 1
ATOM 1355 C C . SER A 1 177 ? 1.679 -18.762 -10.839 1.00 14.15 191 SER A C 1
ATOM 1356 O O . SER A 1 177 ? 0.637 -19.162 -11.388 1.00 14.64 191 SER A O 1
ATOM 1359 N N . ARG A 1 178 ? 2.841 -19.404 -10.898 1.00 11.85 192 ARG A N 1
ATOM 1360 C CA . ARG A 1 178 ? 3.030 -20.613 -11.694 1.00 11.83 192 ARG A CA 1
ATOM 1361 C C . ARG A 1 178 ? 1.914 -21.639 -11.493 1.00 11.11 192 ARG A C 1
ATOM 1362 O O . ARG A 1 178 ? 1.394 -22.164 -12.474 1.00 10.14 192 ARG A O 1
ATOM 1370 N N . GLN A 1 179 ? 1.538 -21.924 -10.233 1.00 9.58 193 GLN A N 1
ATOM 1371 C CA . GLN A 1 179 ? 0.500 -22.926 -9.943 1.00 9.71 193 GLN A CA 1
ATOM 1372 C C . GLN A 1 179 ? -0.911 -22.530 -10.408 1.00 8.59 193 GLN A C 1
ATOM 1373 O O . GLN A 1 179 ? -1.840 -23.349 -10.368 1.00 9.05 193 GLN A O 1
ATOM 1379 N N . ASP A 1 180 ? -1.073 -21.278 -10.864 1.00 8.87 194 ASP A N 1
ATOM 1380 C CA . ASP A 1 180 ? -2.360 -20.767 -11.321 1.00 7.72 194 ASP A CA 1
ATOM 1381 C C . ASP A 1 180 ? -2.438 -20.541 -12.822 1.00 7.55 194 ASP A C 1
ATOM 1382 O O . ASP A 1 180 ? -3.531 -20.247 -13.342 1.00 7.50 194 ASP A O 1
ATOM 1387 N N . VAL A 1 181 ? -1.291 -20.613 -13.497 1.00 6.82 195 VAL A N 1
ATOM 1388 C CA . VAL A 1 181 ? -1.257 -20.323 -14.950 1.00 6.50 195 VAL A CA 1
ATOM 1389 C C . VAL A 1 181 ? -2.213 -21.173 -15.791 1.00 7.87 195 VAL A C 1
ATOM 1390 O O . VAL A 1 181 ? -3.029 -20.634 -16.555 1.00 8.83 195 VAL A O 1
ATOM 1394 N N . LEU A 1 182 ? -2.110 -22.498 -15.678 1.00 8.04 196 LEU A N 1
ATOM 1395 C CA . LEU A 1 182 ? -2.983 -23.371 -16.464 1.00 9.27 196 LEU A CA 1
ATOM 1396 C C . LEU A 1 182 ? -4.466 -23.173 -16.107 1.00 9.71 196 LEU A C 1
ATOM 1397 O O . LEU A 1 182 ? -5.314 -23.043 -16.996 1.00 9.89 196 LEU A O 1
ATOM 1402 N N . ASN A 1 183 ? -4.787 -23.108 -14.799 1.00 9.08 197 ASN A N 1
ATOM 1403 C CA . ASN A 1 183 ? -6.165 -22.832 -14.377 1.00 9.96 197 ASN A CA 1
ATOM 1404 C C . ASN A 1 183 ? -6.729 -21.542 -14.986 1.00 9.11 197 ASN A C 1
ATOM 1405 O O . ASN A 1 183 ? -7.884 -21.511 -15.397 1.00 9.56 197 ASN A O 1
ATOM 1410 N N . TYR A 1 184 ? -5.919 -20.485 -15.025 1.00 9.28 198 TYR A N 1
ATOM 1411 C CA . TYR A 1 184 ? -6.355 -19.201 -15.556 1.00 8.59 198 TYR A CA 1
ATOM 1412 C C . TYR A 1 184 ? -6.703 -19.402 -17.038 1.00 9.48 198 TYR A C 1
ATOM 1413 O O . TYR A 1 184 ? -7.758 -18.953 -17.483 1.00 9.91 198 TYR A O 1
ATOM 1422 N N . ALA A 1 185 ? -5.814 -20.090 -17.759 1.00 9.85 199 ALA A N 1
ATOM 1423 C CA . ALA A 1 185 ? -6.013 -20.353 -19.202 1.00 8.76 199 ALA A CA 1
ATOM 1424 C C . ALA A 1 185 ? -7.286 -21.175 -19.430 1.00 10.23 199 ALA A C 1
ATOM 1425 O O . ALA A 1 185 ? -8.074 -20.892 -20.347 1.00 11.66 199 ALA A O 1
ATOM 1427 N N . GLN A 1 186 ? -7.501 -22.177 -18.582 1.00 11.25 200 GLN A N 1
ATOM 1428 C CA . GLN A 1 186 ? -8.660 -23.048 -18.719 1.00 11.59 200 GLN A CA 1
ATOM 1429 C C . GLN A 1 186 ? -9.940 -22.261 -18.508 1.00 12.25 200 GLN A C 1
ATOM 1430 O O . GLN A 1 186 ? -10.917 -22.442 -19.244 1.00 12.67 200 GLN A O 1
ATOM 1436 N N . GLN A 1 187 ? -9.930 -21.373 -17.522 1.00 10.76 201 GLN A N 1
ATOM 1437 C CA . GLN A 1 187 ? -11.112 -20.541 -17.243 1.00 13.15 201 GLN A CA 1
ATOM 1438 C C . GLN A 1 187 ? -11.440 -19.619 -18.404 1.00 11.96 201 GLN A C 1
ATOM 1439 O O . GLN A 1 187 ? -12.617 -19.502 -18.790 1.00 12.75 201 GLN A O 1
ATOM 1445 N N . LEU A 1 188 ? -10.403 -18.983 -18.974 1.00 11.31 202 LEU A N 1
ATOM 1446 C CA . LEU A 1 188 ? -10.574 -18.128 -20.137 1.00 11.01 202 LEU A CA 1
ATOM 1447 C C . LEU A 1 188 ? -11.091 -18.971 -21.305 1.00 10.65 202 LEU A C 1
ATOM 1448 O O . LEU A 1 188 ? -12.000 -18.524 -22.029 1.00 10.89 202 LEU A O 1
ATOM 1453 N N . GLY A 1 189 ? -10.545 -20.174 -21.471 1.00 9.50 203 GLY A N 1
ATOM 1454 C CA . GLY A 1 189 ? -10.941 -21.037 -22.611 1.00 10.07 203 GLY A CA 1
ATOM 1455 C C . GLY A 1 189 ? -12.427 -21.364 -22.506 1.00 11.59 203 GLY A C 1
ATOM 1456 O O . GLY A 1 189 ? -13.154 -21.342 -23.486 1.00 11.89 203 GLY A O 1
ATOM 1457 N N . GLN A 1 190 ? -12.896 -21.656 -21.299 1.00 9.39 204 GLN A N 1
ATOM 1458 C CA . GLN A 1 190 ? -14.307 -22.011 -21.140 1.00 9.20 204 GLN A CA 1
ATOM 1459 C C . GLN A 1 190 ? -15.208 -20.824 -21.487 1.00 9.81 204 GLN A C 1
ATOM 1460 O O . GLN A 1 190 ? -16.287 -21.012 -22.043 1.00 10.34 204 GLN A O 1
ATOM 1466 N N . LYS A 1 191 ? -14.770 -19.605 -21.167 1.00 10.03 205 LYS A N 1
ATOM 1467 C CA . LYS A 1 191 ? -15.562 -18.417 -21.528 1.00 9.69 205 LYS A CA 1
ATOM 1468 C C . LYS A 1 191 ? -15.643 -18.293 -23.031 1.00 10.34 205 LYS A C 1
ATOM 1469 O O . LYS A 1 191 ? -16.714 -18.054 -23.587 1.00 12.21 205 LYS A O 1
ATOM 1475 N N . ILE A 1 192 ? -14.494 -18.443 -23.665 1.00 10.86 206 ILE A N 1
ATOM 1476 C CA . ILE A 1 192 ? -14.435 -18.323 -25.138 1.00 10.71 206 ILE A CA 1
ATOM 1477 C C . ILE A 1 192 ? -15.323 -19.386 -25.792 1.00 10.62 206 ILE A C 1
ATOM 1478 O O . ILE A 1 192 ? -16.050 -19.086 -26.766 1.00 10.92 206 ILE A O 1
ATOM 1483 N N . ALA A 1 193 ? -15.267 -20.611 -25.265 1.00 9.26 207 ALA A N 1
ATOM 1484 C CA . ALA A 1 193 ? -15.990 -21.758 -25.870 1.00 10.42 207 ALA A CA 1
ATOM 1485 C C . ALA A 1 193 ? -17.510 -21.654 -25.783 1.00 11.19 207 ALA A C 1
ATOM 1486 O O . ALA A 1 193 ? -18.202 -22.509 -26.340 1.00 12.75 207 ALA A O 1
ATOM 1488 N N . LYS A 1 194 ? -18.038 -20.652 -25.052 1.00 10.32 208 LYS A N 1
ATOM 1489 C CA . LYS A 1 194 ? -19.501 -20.440 -25.009 1.00 11.38 208 LYS A CA 1
ATOM 1490 C C . LYS A 1 194 ? -20.087 -20.026 -26.370 1.00 12.14 208 LYS A C 1
ATOM 1491 O O . LYS A 1 194 ? -21.297 -20.160 -26.591 1.00 13.95 208 LYS A O 1
ATOM 1497 N N . SER A 1 195 ? -19.237 -19.529 -27.262 1.00 13.39 209 SER A N 1
ATOM 1498 C CA . SER A 1 195 ? -19.674 -19.091 -28.595 1.00 13.33 209 SER A CA 1
ATOM 1499 C C . SER A 1 195 ? -19.741 -20.251 -29.572 1.00 13.81 209 SER A C 1
ATOM 1500 O O . SER A 1 195 ? -19.014 -21.235 -29.421 1.00 13.31 209 SER A O 1
ATOM 1503 N N . PRO A 1 196 ? -20.583 -20.122 -30.609 1.00 12.16 210 PRO A N 1
ATOM 1504 C CA . PRO A 1 196 ? -20.639 -21.124 -31.670 1.00 12.69 210 PRO A CA 1
ATOM 1505 C C . PRO A 1 196 ? -19.285 -21.229 -32.365 1.00 12.28 210 PRO A C 1
ATOM 1506 O O . PRO A 1 196 ? -18.602 -20.202 -32.587 1.00 11.88 210 PRO A O 1
ATOM 1510 N N . ARG A 1 197 ? -18.906 -22.454 -32.715 1.00 12.86 211 ARG A N 1
ATOM 1511 C CA . ARG A 1 197 ? -17.621 -22.676 -33.360 1.00 12.63 211 ARG A CA 1
ATOM 1512 C C . ARG A 1 197 ? -17.485 -21.844 -34.651 1.00 12.93 211 ARG A C 1
ATOM 1513 O O . ARG A 1 197 ? -16.428 -21.240 -34.886 1.00 12.15 211 ARG A O 1
ATOM 1521 N N . LEU A 1 198 ? -18.554 -21.794 -35.451 1.00 12.61 212 LEU A N 1
ATOM 1522 C CA . LEU A 1 198 ? -18.551 -21.046 -36.718 1.00 12.33 212 LEU A CA 1
ATOM 1523 C C . LEU A 1 198 ? -18.141 -19.593 -36.487 1.00 12.19 212 LEU A C 1
ATOM 1524 O O . LEU A 1 198 ? -17.347 -19.037 -37.251 1.00 11.94 212 LEU A O 1
ATOM 1529 N N . SER A 1 199 ? -18.663 -19.004 -35.403 1.00 10.51 213 SER A N 1
ATOM 1530 C CA . SER A 1 199 ? -18.385 -17.600 -35.090 1.00 10.48 213 SER A CA 1
ATOM 1531 C C . SER A 1 199 ? -16.948 -17.425 -34.604 1.00 10.75 213 SER A C 1
ATOM 1532 O O . SER A 1 199 ? -16.279 -16.433 -34.937 1.00 10.82 213 SER A O 1
ATOM 1535 N N . LEU A 1 200 ? -16.466 -18.386 -33.817 1.00 10.07 214 LEU A N 1
ATOM 1536 C CA . LEU A 1 200 ? -15.064 -18.336 -33.344 1.00 10.52 214 LEU A CA 1
ATOM 1537 C C . LEU A 1 200 ? -14.080 -18.382 -34.518 1.00 11.06 214 LEU A C 1
ATOM 1538 O O . LEU A 1 200 ? -13.123 -17.599 -34.567 1.00 12.00 214 LEU A O 1
ATOM 1543 N N . VAL A 1 201 ? -14.331 -19.287 -35.463 1.00 11.81 215 VAL A N 1
ATOM 1544 C CA . VAL A 1 201 ? -13.451 -19.473 -36.617 1.00 11.05 215 VAL A CA 1
ATOM 1545 C C . VAL A 1 201 ? -13.449 -18.199 -37.486 1.00 10.33 215 VAL A C 1
ATOM 1546 O O . VAL A 1 201 ? -12.379 -17.683 -37.856 1.00 10.69 215 VAL A O 1
ATOM 1550 N N . ALA A 1 202 ? -14.640 -17.659 -37.725 1.00 10.45 216 ALA A N 1
ATOM 1551 C CA . ALA A 1 202 ? -14.807 -16.454 -38.555 1.00 10.35 216 ALA A CA 1
ATOM 1552 C C . ALA A 1 202 ? -14.138 -15.239 -37.908 1.00 11.04 216 ALA A C 1
ATOM 1553 O O . ALA A 1 202 ? -13.417 -14.465 -38.560 1.00 11.44 216 ALA A O 1
ATOM 1555 N N . LEU A 1 203 ? -14.334 -15.098 -36.596 1.00 10.08 217 LEU A N 1
ATOM 1556 C CA . LEU A 1 203 ? -13.746 -13.981 -35.889 1.00 10.04 217 LEU A CA 1
ATOM 1557 C C . LEU A 1 203 ? -12.231 -14.072 -35.910 1.00 10.92 217 LEU A C 1
ATOM 1558 O O . LEU A 1 203 ? -11.561 -13.076 -36.155 1.00 11.74 217 LEU A O 1
ATOM 1563 N N . LYS A 1 204 ? -11.690 -15.255 -35.610 1.00 10.54 218 LYS A N 1
ATOM 1564 C CA . LYS A 1 204 ? -10.234 -15.419 -35.543 1.00 10.03 218 LYS A CA 1
ATOM 1565 C C . LYS A 1 204 ? -9.606 -15.098 -36.890 1.00 11.25 218 LYS A C 1
ATOM 1566 O O . LYS A 1 204 ? -8.555 -14.421 -36.953 1.00 11.93 218 LYS A O 1
ATOM 1572 N N . GLN A 1 205 ? -10.263 -15.529 -37.966 1.00 10.69 219 GLN A N 1
ATOM 1573 C CA . GLN A 1 205 ? -9.732 -15.252 -39.317 1.00 11.38 219 GLN A CA 1
ATOM 1574 C C . GLN A 1 205 ? -9.672 -13.731 -39.563 1.00 12.44 219 GLN A C 1
ATOM 1575 O O . GLN A 1 205 ? -8.670 -13.185 -40.058 1.00 13.57 219 GLN A O 1
ATOM 1581 N N . HIS A 1 206 ? -10.753 -13.053 -39.196 1.00 10.02 220 HIS A N 1
ATOM 1582 C CA . HIS A 1 206 ? -10.834 -11.605 -39.325 1.00 11.18 220 HIS A CA 1
ATOM 1583 C C . HIS A 1 206 ? -9.762 -10.887 -38.492 1.00 11.86 220 HIS A C 1
ATOM 1584 O O . HIS A 1 206 ? -9.015 -10.057 -39.025 1.00 12.32 220 HIS A O 1
ATOM 1591 N N . LEU A 1 207 ? -9.656 -11.236 -37.206 1.00 12.42 221 LEU A N 1
ATOM 1592 C CA . LEU A 1 207 ? -8.704 -10.583 -36.309 1.00 13.06 221 LEU A CA 1
ATOM 1593 C C . LEU A 1 207 ? -7.237 -10.832 -36.683 1.00 13.27 221 LEU A C 1
ATOM 1594 O O . LEU A 1 207 ? -6.371 -9.993 -36.406 1.00 14.94 221 LEU A O 1
ATOM 1599 N N . SER A 1 208 ? -6.972 -11.984 -37.296 1.00 13.72 222 SER A N 1
ATOM 1600 C CA . SER A 1 208 ? -5.600 -12.441 -37.577 1.00 12.61 222 SER A CA 1
ATOM 1601 C C . SER A 1 208 ? -5.088 -11.923 -38.913 1.00 13.41 222 SER A C 1
ATOM 1602 O O . SER A 1 208 ? -3.901 -12.071 -39.239 1.00 14.41 222 SER A O 1
ATOM 1605 N N . ALA A 1 209 ? -5.993 -11.300 -39.668 1.00 13.22 223 ALA A N 1
ATOM 1606 C CA . ALA A 1 209 ? -5.756 -10.976 -41.078 1.00 13.75 223 ALA A CA 1
ATOM 1607 C C . ALA A 1 209 ? -4.565 -10.060 -41.288 1.00 13.61 223 ALA A C 1
ATOM 1608 O O . ALA A 1 209 ? -3.718 -10.321 -42.159 1.00 14.08 223 ALA A O 1
ATOM 1610 N N . ASP A 1 210 ? -4.497 -8.982 -40.508 1.00 14.07 224 ASP A N 1
ATOM 1611 C CA . ASP A 1 210 ? -3.451 -7.973 -40.728 1.00 14.34 224 ASP A CA 1
ATOM 1612 C C . ASP A 1 210 ? -2.054 -8.532 -40.445 1.00 14.03 224 ASP A C 1
ATOM 1613 O O . ASP A 1 210 ? -1.122 -8.330 -41.230 1.00 13.45 224 ASP A O 1
ATOM 1618 N N . ILE A 1 211 ? -1.908 -9.260 -39.343 1.00 14.10 225 ILE A N 1
ATOM 1619 C CA . ILE A 1 211 ? -0.608 -9.874 -39.035 1.00 15.36 225 ILE A CA 1
ATOM 1620 C C . ILE A 1 211 ? -0.261 -10.964 -40.050 1.00 14.94 225 ILE A C 1
ATOM 1621 O O . ILE A 1 211 ? 0.877 -11.041 -40.519 1.00 15.39 225 ILE A O 1
ATOM 1626 N N . LYS A 1 212 ? -1.243 -11.782 -40.418 1.00 15.90 226 LYS A N 1
ATOM 1627 C CA . LYS A 1 212 ? -1.021 -12.841 -41.405 1.00 17.73 226 LYS A CA 1
ATOM 1628 C C . LYS A 1 212 ? -0.540 -12.270 -42.749 1.00 17.43 226 LYS A C 1
ATOM 1629 O O . LYS A 1 212 ? 0.333 -12.851 -43.389 1.00 17.92 226 LYS A O 1
ATOM 1635 N N . ALA A 1 213 ? -1.070 -11.115 -43.146 1.00 17.60 227 ALA A N 1
ATOM 1636 C CA . ALA A 1 213 ? -0.639 -10.452 -44.385 1.00 18.30 227 ALA A CA 1
ATOM 1637 C C . ALA A 1 213 ? 0.846 -10.061 -44.350 1.00 18.55 227 ALA A C 1
ATOM 1638 O O . ALA A 1 213 ? 1.558 -10.124 -45.371 1.00 18.48 227 ALA A O 1
ATOM 1640 N N . LYS A 1 214 ? 1.312 -9.678 -43.163 1.00 18.24 228 LYS A N 1
ATOM 1641 C CA . LYS A 1 214 ? 2.669 -9.172 -42.974 1.00 18.85 228 LYS A CA 1
ATOM 1642 C C . LYS A 1 214 ? 3.699 -10.261 -42.644 1.00 17.75 228 LYS A C 1
ATOM 1643 O O . LYS A 1 214 ? 4.925 -10.033 -42.720 1.00 17.42 228 LYS A O 1
ATOM 1649 N N . PHE A 1 215 ? 3.202 -11.429 -42.249 1.00 16.81 229 PHE A N 1
ATOM 1650 C CA . PHE A 1 215 ? 4.058 -12.491 -41.721 1.00 16.11 229 PHE A CA 1
ATOM 1651 C C . PHE A 1 215 ? 5.144 -13.032 -42.694 1.00 16.49 229 PHE A C 1
ATOM 1652 O O . PHE A 1 215 ? 6.341 -13.103 -42.345 1.00 16.09 229 PHE A O 1
ATOM 1660 N N . PRO A 1 216 ? 4.747 -13.410 -43.918 1.00 17.01 230 PRO A N 1
ATOM 1661 C CA . PRO A 1 216 ? 5.757 -13.979 -44.807 1.00 17.07 230 PRO A CA 1
ATOM 1662 C C . PRO A 1 216 ? 6.966 -13.074 -45.035 1.00 16.36 230 PRO A C 1
ATOM 1663 O O . PRO A 1 216 ? 8.104 -13.553 -44.982 1.00 17.21 230 PRO A O 1
ATOM 1667 N N . GLU A 1 217 ? 6.734 -11.787 -45.276 1.00 17.17 231 GLU A N 1
ATOM 1668 C CA . GLU A 1 217 ? 7.834 -10.858 -45.551 1.00 18.09 231 GLU A CA 1
ATOM 1669 C C . GLU A 1 217 ? 8.676 -10.666 -44.291 1.00 17.58 231 GLU A C 1
ATOM 1670 O O . GLU A 1 217 ? 9.901 -10.562 -44.371 1.00 17.38 231 GLU A O 1
ATOM 1676 N N . ALA A 1 218 ? 8.016 -10.660 -43.127 1.00 17.58 232 ALA A N 1
ATOM 1677 C CA . ALA A 1 218 ? 8.716 -10.527 -41.843 1.00 16.27 232 ALA A CA 1
ATOM 1678 C C . ALA A 1 218 ? 9.684 -11.683 -41.603 1.00 15.89 232 ALA A C 1
ATOM 1679 O O . ALA A 1 218 ? 10.841 -11.474 -41.253 1.00 16.66 232 ALA A O 1
ATOM 1681 N N . ILE A 1 219 ? 9.200 -12.912 -41.781 1.00 15.92 233 ILE A N 1
ATOM 1682 C CA . ILE A 1 219 ? 10.040 -14.109 -41.710 1.00 15.76 233 ILE A CA 1
ATOM 1683 C C . ILE A 1 219 ? 11.217 -14.031 -42.666 1.00 15.99 233 ILE A C 1
ATOM 1684 O O . ILE A 1 219 ? 12.356 -14.299 -42.290 1.00 15.69 233 ILE A O 1
ATOM 1689 N N . LYS A 1 220 ? 10.928 -13.710 -43.926 1.00 15.70 234 LYS A N 1
ATOM 1690 C CA . LYS A 1 220 ? 11.986 -13.604 -44.935 1.00 16.68 234 LYS A CA 1
ATOM 1691 C C . LYS A 1 220 ? 13.053 -12.567 -44.594 1.00 16.00 234 LYS A C 1
ATOM 1692 O O . LYS A 1 220 ? 14.266 -12.841 -44.719 1.00 15.54 234 LYS A O 1
ATOM 1698 N N . LYS A 1 221 ? 12.615 -11.380 -44.169 1.00 15.87 235 LYS A N 1
ATOM 1699 C CA . LYS A 1 221 ? 13.562 -10.300 -43.856 1.00 16.77 235 LYS A CA 1
ATOM 1700 C C . LYS A 1 221 ? 14.438 -10.658 -42.645 1.00 15.53 235 LYS A C 1
ATOM 1701 O O . LYS A 1 221 ? 15.668 -10.445 -42.661 1.00 15.33 235 LYS A O 1
ATOM 1707 N N . GLU A 1 222 ? 13.820 -11.210 -41.596 1.00 15.38 236 GLU A N 1
ATOM 1708 C CA . GLU A 1 222 ? 14.588 -11.629 -40.431 1.00 15.31 236 GLU A CA 1
ATOM 1709 C C . GLU A 1 222 ? 15.562 -12.751 -40.802 1.00 15.67 236 GLU A C 1
ATOM 1710 O O . GLU A 1 222 ? 16.731 -12.723 -40.395 1.00 16.82 236 GLU A O 1
ATOM 1716 N N . LEU A 1 223 ? 15.115 -13.718 -41.603 1.00 16.07 237 LEU A N 1
ATOM 1717 C CA . LEU A 1 223 ? 16.019 -14.768 -42.036 1.00 14.97 237 LEU A CA 1
ATOM 1718 C C . LEU A 1 223 ? 17.269 -14.220 -42.736 1.00 15.40 237 LEU A C 1
ATOM 1719 O O . LEU A 1 223 ? 18.390 -14.658 -42.427 1.00 15.54 237 LEU A O 1
ATOM 1724 N N . GLU A 1 224 ? 17.067 -13.301 -43.686 1.00 15.35 238 GLU A N 1
ATOM 1725 C CA . GLU A 1 224 ? 18.168 -12.706 -44.468 1.00 17.11 238 GLU A CA 1
ATOM 1726 C C . GLU A 1 224 ? 19.223 -12.019 -43.597 1.00 17.12 238 GLU A C 1
ATOM 1727 O O . GLU A 1 224 ? 20.425 -12.204 -43.818 1.00 17.30 238 GLU A O 1
ATOM 1733 N N . ILE A 1 225 ? 18.765 -11.265 -42.591 1.00 15.54 239 ILE A N 1
ATOM 1734 C CA . ILE A 1 225 ? 19.676 -10.503 -41.720 1.00 15.60 239 ILE A CA 1
ATOM 1735 C C . ILE A 1 225 ? 20.340 -11.497 -40.769 1.00 16.34 239 ILE A C 1
ATOM 1736 O O . ILE A 1 225 ? 21.541 -11.401 -40.465 1.00 16.41 239 ILE A O 1
ATOM 1741 N N . HIS A 1 226 ? 19.553 -12.469 -40.313 1.00 15.76 240 HIS A N 1
ATOM 1742 C CA . HIS A 1 226 ? 20.076 -13.501 -39.436 1.00 16.58 240 HIS A CA 1
ATOM 1743 C C . HIS A 1 226 ? 21.214 -14.258 -40.076 1.00 16.71 240 HIS A C 1
ATOM 1744 O O . HIS A 1 226 ? 22.228 -14.521 -39.442 1.00 17.00 240 HIS A O 1
ATOM 1751 N N . GLN A 1 227 ? 21.064 -14.599 -41.351 1.00 17.13 241 GLN A N 1
ATOM 1752 C CA . GLN A 1 227 ? 22.125 -15.319 -42.032 1.00 18.49 241 GLN A CA 1
ATOM 1753 C C . GLN A 1 227 ? 23.448 -14.547 -42.050 1.00 18.11 241 GLN A C 1
ATOM 1754 O O . GLN A 1 227 ? 24.517 -15.155 -41.986 1.00 20.26 241 GLN A O 1
ATOM 1760 N N . VAL A 1 228 ? 23.385 -13.217 -42.131 1.00 15.57 242 VAL A N 1
ATOM 1761 C CA . VAL A 1 228 ? 24.606 -12.416 -42.127 1.00 13.67 242 VAL A CA 1
ATOM 1762 C C . VAL A 1 228 ? 25.192 -12.359 -40.715 1.00 14.38 242 VAL A C 1
ATOM 1763 O O . VAL A 1 228 ? 26.387 -12.590 -40.523 1.00 14.56 242 VAL A O 1
ATOM 1767 N N . THR A 1 229 ? 24.348 -12.033 -39.739 1.00 14.06 243 THR A N 1
ATOM 1768 C CA . THR A 1 229 ? 24.868 -11.790 -38.383 1.00 15.36 243 THR A CA 1
ATOM 1769 C C . THR A 1 229 ? 25.254 -13.062 -37.628 1.00 15.47 243 THR A C 1
ATOM 1770 O O . THR A 1 229 ? 26.120 -13.016 -36.730 1.00 16.35 243 THR A O 1
ATOM 1774 N N . PHE A 1 230 ? 24.605 -14.175 -37.966 1.00 15.90 244 PHE A N 1
ATOM 1775 C CA . PHE A 1 230 ? 24.925 -15.480 -37.356 1.00 17.10 244 PHE A CA 1
ATOM 1776 C C . PHE A 1 230 ? 26.264 -15.990 -37.855 1.00 17.22 244 PHE A C 1
ATOM 1777 O O . PHE A 1 230 ? 27.039 -16.606 -37.100 1.00 18.21 244 PHE A O 1
ATOM 1785 N N . ASN A 1 231 ? 26.551 -15.735 -39.133 1.00 17.46 245 ASN A N 1
ATOM 1786 C CA . ASN A 1 231 ? 27.781 -16.239 -39.727 1.00 19.11 245 ASN A CA 1
ATOM 1787 C C . ASN A 1 231 ? 28.911 -15.217 -39.660 1.00 20.14 245 ASN A C 1
ATOM 1788 O O . ASN A 1 231 ? 29.402 -14.717 -40.693 1.00 21.18 245 ASN A O 1
ATOM 1793 N N . GLN A 1 232 ? 29.288 -14.891 -38.430 1.00 20.04 246 GLN A N 1
ATOM 1794 C CA . GLN A 1 232 ? 30.415 -14.022 -38.147 1.00 20.01 246 GLN A CA 1
ATOM 1795 C C . GLN A 1 232 ? 31.354 -14.795 -37.225 1.00 20.54 246 GLN A C 1
ATOM 1796 O O . GLN A 1 232 ? 30.891 -15.621 -36.419 1.00 21.33 246 GLN A O 1
ATOM 1802 N N . PRO A 1 233 ? 32.668 -14.546 -37.351 1.00 21.48 247 PRO A N 1
ATOM 1803 C CA . PRO A 1 233 ? 33.716 -15.316 -36.675 1.00 22.33 247 PRO A CA 1
ATOM 1804 C C . PRO A 1 233 ? 33.470 -15.623 -35.194 1.00 22.65 247 PRO A C 1
ATOM 1805 O O . PRO A 1 233 ? 33.657 -16.770 -34.774 1.00 23.44 247 PRO A O 1
ATOM 1809 N N . GLU A 1 234 ? 33.018 -14.622 -34.437 1.00 22.93 248 GLU A N 1
ATOM 1810 C CA . GLU A 1 234 ? 32.971 -14.697 -32.964 1.00 22.65 248 GLU A CA 1
ATOM 1811 C C . GLU A 1 234 ? 31.748 -15.417 -32.405 1.00 21.43 248 GLU A C 1
ATOM 1812 O O . GLU A 1 234 ? 31.664 -15.681 -31.193 1.00 20.60 248 GLU A O 1
ATOM 1818 N N . ILE A 1 235 ? 30.783 -15.722 -33.264 1.00 19.86 249 ILE A N 1
ATOM 1819 C CA . ILE A 1 235 ? 29.515 -16.282 -32.796 1.00 18.86 249 ILE A CA 1
ATOM 1820 C C . ILE A 1 235 ? 29.657 -17.681 -32.176 1.00 18.90 249 ILE A C 1
ATOM 1821 O O . ILE A 1 235 ? 29.057 -17.952 -31.138 1.00 18.52 249 ILE A O 1
ATOM 1826 N N . ALA A 1 236 ? 30.436 -18.562 -32.804 1.00 19.58 250 ALA A N 1
ATOM 1827 C CA . ALA A 1 236 ? 30.625 -19.921 -32.263 1.00 18.79 250 ALA A CA 1
ATOM 1828 C C . ALA A 1 236 ? 31.114 -19.889 -30.813 1.00 18.82 250 ALA A C 1
ATOM 1829 O O . ALA A 1 236 ? 30.600 -20.631 -29.973 1.00 18.08 250 ALA A O 1
ATOM 1831 N N . SER A 1 237 ? 32.079 -19.012 -30.531 1.00 18.14 251 SER A N 1
ATOM 1832 C CA . SER A 1 237 ? 32.616 -18.860 -29.174 1.00 19.00 251 SER A CA 1
ATOM 1833 C C . SER A 1 237 ? 31.585 -18.301 -28.188 1.00 18.18 251 SER A C 1
ATOM 1834 O O . SER A 1 237 ? 31.522 -18.720 -27.018 1.00 17.86 251 SER A O 1
ATOM 1837 N N . ARG A 1 238 ? 30.773 -17.354 -28.655 1.00 16.81 252 ARG A N 1
ATOM 1838 C CA . ARG A 1 238 ? 29.711 -16.798 -27.823 1.00 16.97 252 ARG A CA 1
ATOM 1839 C C . ARG A 1 238 ? 28.711 -17.891 -27.443 1.00 16.83 252 ARG A C 1
ATOM 1840 O O . ARG A 1 238 ? 28.291 -17.974 -26.280 1.00 17.93 252 ARG A O 1
ATOM 1848 N N . ILE A 1 239 ? 28.356 -18.748 -28.410 1.00 15.48 253 ILE A N 1
ATOM 1849 C CA . ILE A 1 239 ? 27.419 -19.838 -28.138 1.00 16.43 253 ILE A CA 1
ATOM 1850 C C . ILE A 1 239 ? 28.067 -20.807 -27.149 1.00 16.08 253 ILE A C 1
ATOM 1851 O O . ILE A 1 239 ? 27.428 -21.217 -26.177 1.00 16.33 253 ILE A O 1
ATOM 1856 N N . GLN A 1 240 ? 29.333 -21.147 -27.392 1.00 16.30 254 GLN A N 1
ATOM 1857 C CA . GLN A 1 240 ? 30.077 -22.028 -26.469 1.00 15.97 254 GLN A CA 1
ATOM 1858 C C . GLN A 1 240 ? 29.986 -21.545 -25.024 1.00 16.07 254 GLN A C 1
ATOM 1859 O O . GLN A 1 240 ? 29.799 -22.351 -24.109 1.00 15.83 254 GLN A O 1
ATOM 1865 N N . GLN A 1 241 ? 30.102 -20.236 -24.819 1.00 16.31 255 GLN A N 1
ATOM 1866 C CA . GLN A 1 241 ? 30.144 -19.714 -23.450 1.00 16.94 255 GLN A CA 1
ATOM 1867 C C . GLN A 1 241 ? 28.775 -19.655 -22.780 1.00 18.56 255 GLN A C 1
ATOM 1868 O O . GLN A 1 241 ? 28.698 -19.385 -21.586 1.00 18.28 255 GLN A O 1
ATOM 1874 N N . GLU A 1 242 ? 27.701 -19.949 -23.526 1.00 18.71 256 GLU A N 1
ATOM 1875 C CA . GLU A 1 242 ? 26.363 -19.995 -22.913 1.00 19.53 256 GLU A CA 1
ATOM 1876 C C . GLU A 1 242 ? 25.932 -21.387 -22.408 1.00 20.67 256 GLU A C 1
ATOM 1877 O O . GLU A 1 242 ? 24.860 -21.519 -21.803 1.00 19.07 256 GLU A O 1
ATOM 1883 N N . PHE A 1 243 ? 26.742 -22.422 -22.654 1.00 20.93 257 PHE A N 1
ATOM 1884 C CA . PHE A 1 243 ? 26.429 -23.772 -22.161 1.00 21.20 257 PHE A CA 1
ATOM 1885 C C . PHE A 1 243 ? 26.479 -23.789 -20.649 1.00 22.49 257 PHE A C 1
ATOM 1886 O O . PHE A 1 243 ? 27.275 -23.054 -20.064 1.00 22.92 257 PHE A O 1
#

Organism: NCBI:txid158786

Solvent-accessible surface area: 12032 Å² total; per-residue (Å²): 190,68,37,5,77,41,72,120,63,35,117,16,1,0,21,0,32,0,108,7,106,99,25,102,0,4,26,20,119,54,1,45,95,10,0,109,95,4,13,38,48,3,68,138,47,115,138,17,43,0,0,0,0,4,6,36,51,78,54,0,0,26,0,35,52,70,116,23,12,38,107,16,43,152,66,95,37,158,40,58,79,12,5,36,39,2,70,123,15,82,2,9,1,0,0,0,0,20,0,37,0,43,4,20,0,0,3,1,0,0,17,0,51,80,2,0,1,0,63,85,0,29,0,0,0,22,16,66,77,18,26,4,30,15,26,14,0,0,39,31,2,0,131,110,42,8,30,61,136,12,0,85,56,0,26,150,63,0,93,75,16,95,0,10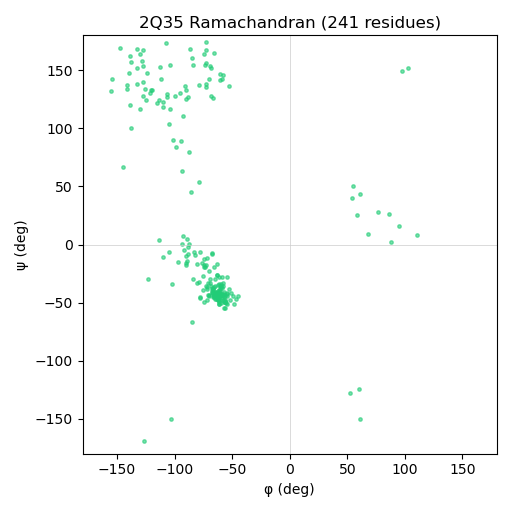8,75,1,46,134,131,58,14,83,37,44,24,32,28,72,153,64,0,49,76,88,0,43,119,40,0,53,142,27,4,179,44,86,40,156,59,13,33,57,95,26,137,135,124,39,49,111,28,153,82,116,15,90,80,18,34,115,118,19,71,102,94,3,85,96,37,4,82,79,131,105,4,44,68,109,0,116,127,66,138

Radius of gyration: 17.31 Å; Cα contacts (8 Å, |Δi|>4): 470; chains: 1; bounding box: 54×42×36 Å

CATH classification: 3.90.226.10 (+1 more: 6.20.390.20)